Protein AF-A0A6J4KGY5-F1 (afdb_monomer)

Foldseek 3Di:
DDDDDDDDDDDDDDDDDDDDDDDDDDDDDDDDDDDDDPDPPDPPPDDDDDPPPDPPDDPDFAAQPQWEWEAAQQLQWIFITGNNDTPDIFGKAFAALVQHADFDKFWFFKKKFLDWDDQDPPDPVCVPPHIDFRDLQHQQAGIWTDGDDPETEGEGNPQVCTNYNHDNNYIYGHLVVVLVVVLVQQCSQPVPDDPVVSVVSSDRDRDMDMDGGSHIYMYGYHHQQWADDDQKIKGGAPRNPDPDPRLVSSLVRCVVVVDDSPPQDPQLSVVSVVQRNVGIDMDGNVCSSPPDDDPPDPDPPPDDDDDDDDDDDDDDDDDDDDDDDDDDDDDDDDDDDDDDDDDDPDDDD

Mean predicted aligned error: 16.84 Å

Radius of gyration: 34.44 Å; Cα contacts (8 Å, |Δi|>4): 498; chains: 1; bounding box: 89×84×93 Å

Solvent-accessible surface area (backbone atoms only — not comparable to full-atom values): 21992 Å² total; per-residue (Å²): 133,86,84,87,88,87,88,82,85,79,90,80,88,82,86,86,79,90,87,86,87,82,87,80,88,83,89,82,88,85,87,81,88,82,85,86,78,92,84,88,85,82,77,82,92,76,76,75,89,71,79,74,84,73,74,74,73,77,78,80,65,50,67,49,79,64,36,37,39,41,29,37,60,38,68,23,35,40,29,40,31,45,79,91,37,80,76,46,76,43,67,18,12,35,15,16,60,94,31,53,48,77,67,48,79,36,57,42,40,46,43,29,27,18,31,65,33,70,56,61,80,95,37,78,96,34,70,90,56,69,71,36,62,24,45,87,85,16,66,40,21,49,25,38,33,59,57,49,102,90,32,34,43,24,5,30,64,66,52,94,50,55,51,39,60,72,34,84,25,28,37,34,26,39,45,68,56,35,47,54,49,50,58,48,53,43,47,72,30,34,72,86,58,60,64,70,55,52,55,60,58,70,46,91,46,73,59,62,45,80,46,75,40,70,21,26,38,42,29,39,34,42,84,53,51,36,46,64,53,91,66,28,44,34,28,21,26,68,72,61,72,64,96,64,67,60,68,60,40,42,38,52,41,41,43,74,71,73,42,86,51,91,77,67,46,70,61,32,54,52,50,50,50,50,30,9,72,72,70,34,39,73,42,52,57,87,47,47,88,65,51,67,80,80,72,80,74,75,76,77,78,76,69,81,78,79,86,78,84,89,79,89,85,85,88,87,82,89,85,89,87,80,87,84,88,80,81,94,74,91,77,80,87,82,80,93,86,85,90,80,91,76,87,77,79,82,92,81,133

Organism: NCBI:txid203437

Nearest PDB structures (foldseek):
  7kgm-assembly1_A  TM=7.734E-01  e=1.571E-14  Citrobacter rodentium ICC168
  7ajz-assembly2_B  TM=8.030E-01  e=1.431E-12  Vibrio cholerae
  6ntw-assembly1_A  TM=7.612E-01  e=1.801E-13  Escherichia coli K-12
  7kgn-assembly1_A  TM=7.319E-01  e=8.008E-11  Salmonella enterica
  4xvo-assembly3_C  TM=7.361E-01  e=3.198E-07  Mycolicibacterium smegmatis MC2 155

Secondary structure (DSSP, 8-state):
----------------------------------PPPS---SSTT-S--PPP---PPPP-PPEEEEEEEEEEGGGTEEEEEETTEEEEEEE-B-B-GGGPPPPEEEEEEEEEESPPB-PPTT-GGGTT---B-SSTT-TTTTEEEEEETTEEEEE-S-GGGTTSS-BSSSEEE-HHHHHHHHHHHHHHH-TTS-HHHHHHHHS--SS-EEEEEEEEEEEEEE--SEEEETTEEEE---TT-----HHHHHHHHHHHTT---TT--HHHHHHHHHHHHTT-EEEEGGGGGG-PPPPPPPPP--PPPPP-----------------PPPP---PPP---------------

Structure (mmCIF, N/CA/C/O backbone):
data_AF-A0A6J4KGY5-F1
#
_entry.id   AF-A0A6J4KGY5-F1
#
loop_
_atom_site.group_PDB
_atom_site.id
_atom_site.type_symbol
_atom_site.label_atom_id
_atom_site.label_alt_id
_atom_site.label_comp_id
_atom_site.label_asym_id
_atom_site.label_entity_id
_atom_site.label_seq_id
_atom_site.pdbx_PDB_ins_code
_atom_site.Cartn_x
_atom_site.Cartn_y
_atom_site.Cartn_z
_atom_site.occupancy
_atom_site.B_iso_or_equiv
_atom_site.auth_seq_id
_atom_site.auth_comp_id
_atom_site.auth_asym_id
_atom_site.auth_atom_id
_atom_site.pdbx_PDB_model_num
ATOM 1 N N . MET A 1 1 ? 64.910 -24.627 -18.799 1.00 40.22 1 MET A N 1
ATOM 2 C CA . MET A 1 1 ? 63.855 -24.226 -19.756 1.00 40.22 1 MET A CA 1
ATOM 3 C C . MET A 1 1 ? 63.138 -23.035 -19.116 1.00 40.22 1 MET A C 1
ATOM 5 O O . MET A 1 1 ? 62.308 -23.255 -18.253 1.00 40.22 1 MET A O 1
ATOM 9 N N . TRP A 1 2 ? 63.570 -21.772 -19.236 1.00 28.23 2 TRP A N 1
ATOM 10 C CA . TRP A 1 2 ? 63.812 -20.970 -20.457 1.00 28.23 2 TRP A CA 1
ATOM 11 C C . TRP A 1 2 ? 62.614 -21.071 -21.425 1.00 28.23 2 TRP A C 1
ATOM 13 O O . TRP A 1 2 ? 62.228 -22.184 -21.754 1.00 28.23 2 TRP A O 1
ATOM 23 N N . SER A 1 3 ? 61.984 -19.979 -21.881 1.00 31.95 3 SER A N 1
ATOM 24 C CA . SER A 1 3 ? 62.538 -18.624 -22.071 1.00 31.95 3 SER A CA 1
ATOM 25 C C . SER A 1 3 ? 61.621 -17.461 -21.638 1.00 31.95 3 SER A C 1
ATOM 27 O O . SER A 1 3 ? 60.416 -17.616 -21.470 1.00 31.95 3 SER A O 1
ATOM 29 N N . ARG A 1 4 ? 62.222 -16.269 -21.502 1.00 46.97 4 ARG A N 1
ATOM 30 C CA . ARG A 1 4 ? 61.546 -14.959 -21.441 1.00 46.97 4 ARG A CA 1
ATOM 31 C C . ARG A 1 4 ? 61.352 -14.416 -22.864 1.00 46.97 4 ARG A C 1
ATOM 33 O O . ARG A 1 4 ? 62.186 -14.681 -23.723 1.00 46.97 4 ARG A O 1
ATOM 40 N N . ALA A 1 5 ? 60.377 -13.530 -23.064 1.00 40.34 5 ALA A N 1
ATOM 41 C CA . ALA A 1 5 ? 60.366 -12.609 -24.203 1.00 40.34 5 ALA A CA 1
ATOM 42 C C . ALA A 1 5 ? 60.022 -11.183 -23.738 1.00 40.34 5 ALA A C 1
ATOM 44 O O . ALA A 1 5 ? 58.894 -10.889 -23.354 1.00 40.34 5 ALA A O 1
ATOM 45 N N . ARG A 1 6 ? 61.029 -10.304 -23.755 1.00 44.25 6 ARG A N 1
ATOM 46 C CA . ARG A 1 6 ? 60.868 -8.844 -23.820 1.00 44.25 6 ARG A CA 1
ATOM 47 C C . ARG A 1 6 ? 61.077 -8.446 -25.279 1.00 44.25 6 ARG A C 1
ATOM 49 O O . ARG A 1 6 ? 62.021 -8.944 -25.886 1.00 44.25 6 ARG A O 1
ATOM 56 N N . SER A 1 7 ? 60.323 -7.470 -25.770 1.00 38.66 7 SER A N 1
ATOM 57 C CA . SER A 1 7 ? 60.703 -6.697 -26.957 1.00 38.66 7 SER A CA 1
ATOM 58 C C . SER A 1 7 ? 60.609 -5.211 -26.632 1.00 38.66 7 SER A C 1
ATOM 60 O O . SER A 1 7 ? 59.703 -4.778 -25.922 1.00 38.66 7 SER A O 1
ATOM 62 N N . LEU A 1 8 ? 61.612 -4.460 -27.080 1.00 36.03 8 LEU A N 1
ATOM 63 C CA . LEU A 1 8 ? 61.862 -3.062 -26.746 1.00 36.03 8 LEU A CA 1
ATOM 64 C C . LEU A 1 8 ? 62.466 -2.390 -27.988 1.00 36.03 8 LEU A C 1
ATOM 66 O O . LEU A 1 8 ? 63.294 -3.006 -28.655 1.00 36.03 8 LEU A O 1
ATOM 70 N N . GLY A 1 9 ? 62.099 -1.136 -28.255 1.00 29.53 9 GLY A N 1
ATOM 71 C CA . GLY A 1 9 ? 62.605 -0.355 -29.392 1.00 29.53 9 GLY A CA 1
ATOM 72 C C . GLY A 1 9 ? 61.846 -0.591 -30.713 1.00 29.53 9 GLY A C 1
ATOM 73 O O . GLY A 1 9 ? 61.190 -1.612 -30.882 1.00 29.53 9 GLY A O 1
ATOM 74 N N . LEU A 1 10 ? 61.881 0.340 -31.672 1.00 32.34 10 LEU A N 1
ATOM 75 C CA . LEU A 1 10 ? 62.729 1.538 -31.742 1.00 32.34 10 LEU A CA 1
ATOM 76 C C . LEU A 1 10 ? 62.016 2.693 -32.475 1.00 32.34 10 LEU A C 1
ATOM 78 O O . LEU A 1 10 ? 61.275 2.461 -33.426 1.00 32.34 10 LEU A O 1
ATOM 82 N N . LEU A 1 11 ? 62.279 3.937 -32.056 1.00 36.19 11 LEU A N 1
ATOM 83 C CA . LEU A 1 11 ? 62.026 5.128 -32.876 1.00 36.19 11 LEU A CA 1
ATOM 84 C C . LEU A 1 11 ? 62.962 5.121 -34.092 1.00 36.19 11 LEU A C 1
ATOM 86 O O . LEU A 1 11 ? 64.153 4.865 -33.931 1.00 36.19 11 LEU A O 1
ATOM 90 N N . LEU A 1 12 ? 62.480 5.585 -35.244 1.00 36.19 12 LEU A N 1
ATOM 91 C CA . LEU A 1 12 ? 63.326 6.326 -36.180 1.00 36.19 12 LEU A CA 1
ATOM 92 C C . LEU A 1 12 ? 62.582 7.565 -36.679 1.00 36.19 12 LEU A C 1
ATOM 94 O O . LEU A 1 12 ? 61.448 7.488 -37.147 1.00 36.19 12 LEU A O 1
ATOM 98 N N . LEU A 1 13 ? 63.241 8.714 -36.534 1.00 33.38 13 LEU A N 1
ATOM 99 C CA . LEU A 1 13 ? 62.821 9.985 -37.107 1.00 33.38 13 LEU A CA 1
ATOM 100 C C . LEU A 1 13 ? 63.167 10.000 -38.602 1.00 33.38 13 LEU A C 1
ATOM 102 O O . LEU A 1 13 ? 64.234 9.525 -38.984 1.00 33.38 13 LEU A O 1
ATOM 106 N N . SER A 1 14 ? 62.367 10.707 -39.402 1.00 33.81 14 SER A N 1
ATOM 107 C CA . SER A 1 14 ? 62.939 11.550 -40.455 1.00 33.81 14 SER A CA 1
ATOM 108 C C . SER A 1 14 ? 62.339 12.949 -40.376 1.00 33.81 14 SER A C 1
ATOM 110 O O . SER A 1 14 ? 61.141 13.154 -40.553 1.00 33.81 14 SER A O 1
ATOM 112 N N . THR A 1 15 ? 63.214 13.909 -40.105 1.00 35.91 15 THR A N 1
ATOM 113 C CA . THR A 1 15 ? 63.097 15.322 -40.491 1.00 35.91 15 THR A CA 1
ATOM 114 C C . THR A 1 15 ? 63.191 15.419 -42.035 1.00 35.91 15 THR A C 1
ATOM 116 O O . THR A 1 15 ? 63.461 14.410 -42.686 1.00 35.91 15 THR A O 1
ATOM 119 N N . ALA A 1 16 ? 62.966 16.525 -42.749 1.00 35.84 16 ALA A N 1
ATOM 120 C CA . ALA A 1 16 ? 62.690 17.942 -42.460 1.00 35.84 16 ALA A CA 1
ATOM 121 C C . ALA A 1 16 ? 61.803 18.491 -43.633 1.00 35.84 16 ALA A C 1
ATOM 123 O O . ALA A 1 16 ? 61.468 17.715 -44.520 1.00 35.84 16 ALA A O 1
ATOM 124 N N . SER A 1 17 ? 61.391 19.757 -43.793 1.00 37.78 17 SER A N 1
ATOM 125 C CA . SER A 1 17 ? 61.612 21.018 -43.068 1.00 37.78 17 SER A CA 1
ATOM 126 C C . SER A 1 17 ? 60.526 22.052 -43.460 1.00 37.78 17 SER A C 1
ATOM 128 O O . SER A 1 17 ? 59.962 21.943 -44.543 1.00 37.78 17 SER A O 1
ATOM 130 N N . LEU A 1 18 ? 60.281 23.029 -42.573 1.00 36.00 18 LEU A N 1
ATOM 131 C CA . LEU A 1 18 ? 60.107 24.495 -42.771 1.00 36.00 18 LEU A CA 1
ATOM 132 C C . LEU A 1 18 ? 59.771 25.035 -44.190 1.00 36.00 18 LEU A C 1
ATOM 134 O O . LEU A 1 18 ? 60.371 24.612 -45.167 1.00 36.00 18 LEU A O 1
ATOM 138 N N . SER A 1 19 ? 58.954 26.078 -44.408 1.00 36.88 19 SER A N 1
ATOM 139 C CA . SER A 1 19 ? 58.499 27.230 -43.583 1.00 36.88 19 SER A CA 1
ATOM 140 C C . SER A 1 19 ? 57.323 27.943 -44.321 1.00 36.88 19 SER A C 1
ATOM 142 O O . SER A 1 19 ? 57.019 27.546 -45.440 1.00 36.88 19 SER A O 1
ATOM 144 N N . THR A 1 20 ? 56.593 28.978 -43.859 1.00 38.81 20 THR A N 1
ATOM 145 C CA . THR A 1 20 ? 56.623 29.876 -42.671 1.00 38.81 20 THR A CA 1
ATOM 146 C C . THR A 1 20 ? 55.210 30.466 -42.441 1.00 38.81 20 THR A C 1
ATOM 148 O O . THR A 1 20 ? 54.423 30.497 -43.382 1.00 38.81 20 THR A O 1
ATOM 151 N N . GLY A 1 21 ? 54.913 31.042 -41.264 1.00 33.44 21 GLY A N 1
ATOM 152 C CA . GLY A 1 21 ? 53.710 31.876 -41.051 1.00 33.44 21 GLY A CA 1
ATOM 153 C C . GLY A 1 21 ? 53.406 32.148 -39.572 1.00 33.44 21 GLY A C 1
ATOM 154 O O . GLY A 1 21 ? 52.802 31.313 -38.909 1.00 33.44 21 GLY A O 1
ATOM 155 N N . LEU A 1 22 ? 53.871 33.283 -39.042 1.00 36.75 22 LEU A N 1
ATOM 156 C CA . LEU A 1 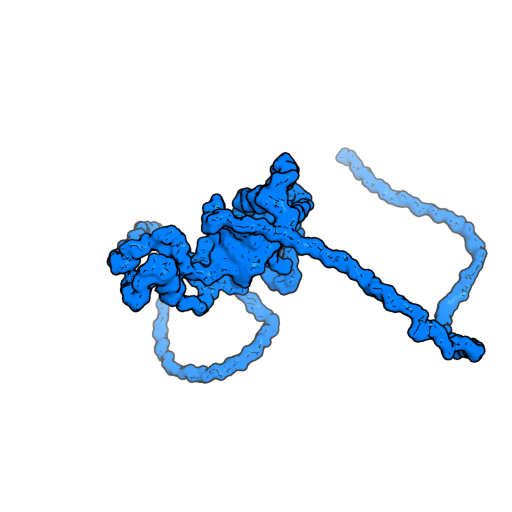22 ? 53.798 33.632 -37.614 1.00 36.75 22 LEU A CA 1
ATOM 157 C C . LEU A 1 22 ? 52.422 34.164 -37.161 1.00 36.75 22 LE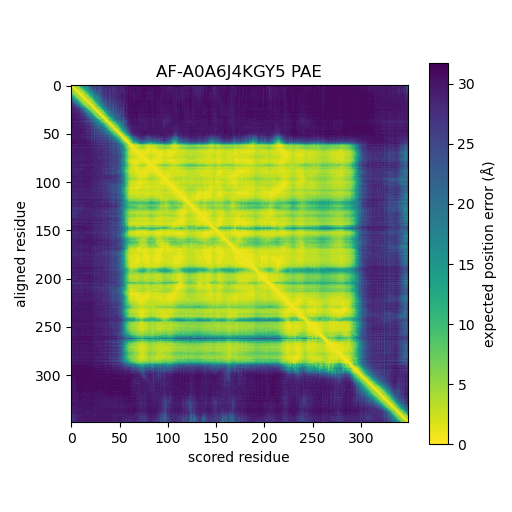U A C 1
ATOM 159 O O . LEU A 1 22 ? 51.723 34.820 -37.925 1.00 36.75 22 LEU A O 1
ATOM 163 N N . SER A 1 23 ? 52.121 33.875 -35.887 1.00 35.06 23 SER A N 1
ATOM 164 C CA . SER A 1 23 ? 51.525 34.701 -34.811 1.00 35.06 23 SER A CA 1
ATOM 165 C C . SER A 1 23 ? 50.906 36.078 -35.139 1.00 35.06 23 SER A C 1
ATOM 167 O O . SER A 1 23 ? 51.437 36.823 -35.949 1.00 35.06 23 SER A O 1
ATOM 169 N N . GLY A 1 24 ? 49.890 36.564 -34.412 1.00 29.77 24 GLY A N 1
ATOM 170 C CA . GLY A 1 24 ? 49.172 35.995 -33.261 1.00 29.77 24 GLY A CA 1
ATOM 171 C C . GLY A 1 24 ? 48.405 37.073 -32.461 1.00 29.77 24 GLY A C 1
ATOM 172 O O . GLY A 1 24 ? 48.761 38.238 -32.539 1.00 29.77 24 GLY A O 1
ATOM 173 N N . CYS A 1 25 ? 47.389 36.631 -31.709 1.00 32.88 25 CYS A N 1
ATOM 174 C CA . CYS A 1 25 ? 46.680 37.244 -30.562 1.00 32.88 25 CYS A CA 1
ATOM 175 C C . CYS A 1 25 ? 46.172 38.718 -30.534 1.00 32.88 25 CYS A C 1
ATOM 177 O O . CYS A 1 25 ? 46.879 39.678 -30.806 1.00 32.88 25 CYS A O 1
ATOM 179 N N . ASP A 1 26 ? 44.957 38.809 -29.970 1.00 30.05 26 ASP A N 1
ATOM 180 C CA . ASP A 1 26 ? 44.374 39.848 -29.097 1.00 30.05 26 ASP A CA 1
ATOM 181 C C . ASP A 1 26 ? 43.642 41.112 -29.622 1.00 30.05 26 ASP A C 1
ATOM 183 O O . ASP A 1 26 ? 44.194 42.051 -30.180 1.00 30.05 26 ASP A O 1
ATOM 187 N N . ALA A 1 27 ? 42.337 41.094 -29.309 1.00 34.09 27 ALA A N 1
ATOM 188 C CA . ALA A 1 27 ? 41.442 42.143 -28.802 1.00 34.09 27 ALA A CA 1
ATOM 189 C C . ALA A 1 27 ? 41.691 43.643 -29.083 1.00 34.09 27 ALA A C 1
ATOM 191 O O . ALA A 1 27 ? 42.589 44.255 -28.514 1.00 34.09 27 ALA A O 1
ATOM 192 N N . ALA A 1 28 ? 40.680 44.281 -29.689 1.00 27.88 28 ALA A N 1
ATOM 193 C CA . ALA A 1 28 ? 40.043 45.493 -29.152 1.00 27.88 28 ALA A CA 1
ATOM 194 C C . ALA A 1 28 ? 38.641 45.694 -29.764 1.00 27.88 28 ALA A C 1
ATOM 196 O O . ALA A 1 28 ? 38.312 45.115 -30.799 1.00 27.88 28 ALA A O 1
ATOM 197 N N . ALA A 1 29 ? 37.804 46.497 -29.104 1.00 35.25 29 ALA A N 1
ATOM 198 C CA . ALA A 1 29 ? 36.496 46.906 -29.611 1.00 35.25 29 ALA A CA 1
ATOM 199 C C . ALA A 1 29 ? 36.616 48.095 -30.572 1.00 35.25 29 ALA A C 1
ATOM 201 O O . ALA A 1 29 ? 37.471 48.953 -30.364 1.00 35.25 29 ALA A O 1
ATOM 202 N N . GLU A 1 30 ? 35.673 48.242 -31.507 1.00 28.09 30 GLU A N 1
ATOM 203 C CA . GLU A 1 30 ? 35.390 49.561 -32.074 1.00 28.09 30 GLU A CA 1
ATOM 204 C C . GLU A 1 30 ? 33.895 49.766 -32.333 1.00 28.09 30 GLU A C 1
ATOM 206 O O . GLU A 1 30 ? 33.220 48.962 -32.976 1.00 28.09 30 GLU A O 1
ATOM 211 N N . THR A 1 31 ? 33.374 50.862 -31.780 1.00 32.38 31 THR A N 1
ATOM 212 C CA . THR A 1 31 ? 31.992 51.315 -31.959 1.00 32.38 31 THR A CA 1
ATOM 213 C C . THR A 1 31 ? 32.047 52.599 -32.770 1.00 32.38 31 THR A C 1
ATOM 215 O O . THR A 1 31 ? 32.545 53.594 -32.252 1.00 32.38 31 THR A O 1
ATOM 218 N N . ALA A 1 32 ? 31.502 52.629 -33.988 1.00 30.77 32 ALA A N 1
ATOM 219 C CA . ALA A 1 32 ? 31.159 53.894 -34.638 1.00 30.77 32 ALA A CA 1
ATOM 220 C C . ALA A 1 32 ? 30.108 53.728 -35.747 1.00 30.77 32 ALA A C 1
ATOM 222 O O . ALA A 1 32 ? 30.327 53.046 -36.740 1.00 30.77 32 ALA A O 1
ATOM 223 N N . ALA A 1 33 ? 28.981 54.410 -35.541 1.00 39.47 33 ALA A N 1
ATOM 224 C CA . ALA A 1 33 ? 28.128 55.062 -36.536 1.00 39.47 33 ALA A CA 1
ATOM 225 C C . ALA A 1 33 ? 27.987 54.454 -37.951 1.00 39.47 33 ALA A C 1
ATOM 227 O O . ALA A 1 33 ? 28.860 54.591 -38.805 1.00 39.47 33 ALA A O 1
ATOM 228 N N . ASN A 1 34 ? 26.758 54.047 -38.285 1.00 34.66 34 ASN A N 1
ATOM 229 C CA . ASN A 1 34 ? 26.218 54.348 -39.612 1.00 34.66 34 ASN A CA 1
ATOM 230 C C . ASN A 1 34 ? 24.802 54.939 -39.492 1.00 34.66 34 ASN A C 1
ATOM 232 O O . ASN A 1 34 ? 24.043 54.583 -38.590 1.00 34.66 34 ASN A O 1
ATOM 236 N N . GLY A 1 35 ? 24.497 55.918 -40.344 1.00 30.44 35 GLY A N 1
ATOM 237 C CA . GLY A 1 35 ? 23.390 56.855 -40.161 1.00 30.44 35 GLY A CA 1
ATOM 238 C C . GLY A 1 35 ? 22.012 56.298 -40.521 1.00 30.44 35 GLY A C 1
ATOM 239 O O . GLY A 1 35 ? 21.843 55.550 -41.484 1.00 30.44 35 GLY A O 1
ATOM 240 N N . LEU A 1 36 ? 21.000 56.734 -39.769 1.00 32.69 36 LEU A N 1
ATOM 241 C CA . LEU A 1 36 ? 19.597 56.416 -40.019 1.00 32.69 36 LEU A CA 1
ATOM 242 C C . LEU A 1 36 ? 19.080 57.193 -41.245 1.00 32.69 36 LEU A C 1
ATOM 244 O O . LEU A 1 36 ? 19.195 58.418 -41.296 1.00 32.69 36 LEU A O 1
ATOM 248 N N . ARG A 1 37 ? 18.459 56.509 -42.216 1.00 35.34 37 ARG A N 1
ATOM 249 C CA . ARG A 1 37 ? 17.658 57.174 -43.261 1.00 35.34 37 ARG A CA 1
ATOM 250 C C . ARG A 1 37 ? 16.229 57.415 -42.746 1.00 35.34 37 ARG A C 1
ATOM 252 O O . ARG A 1 37 ? 15.625 56.472 -42.235 1.00 35.34 37 ARG A O 1
ATOM 259 N N . PRO A 1 38 ? 15.661 58.627 -42.884 1.00 40.00 38 PRO A N 1
ATOM 260 C CA . PRO A 1 38 ? 14.299 58.909 -42.439 1.00 40.00 38 PRO A CA 1
ATOM 261 C C . PRO A 1 38 ? 13.276 58.291 -43.405 1.00 40.00 38 PRO A C 1
ATOM 263 O O . PRO A 1 38 ? 13.383 58.471 -44.616 1.00 40.00 38 PRO A O 1
ATOM 266 N N . GLY A 1 39 ? 12.283 57.570 -42.873 1.00 41.09 39 GLY A N 1
ATOM 267 C CA . GLY A 1 39 ? 11.197 56.989 -43.680 1.00 41.09 39 GLY A CA 1
ATOM 268 C C . GLY A 1 39 ? 10.519 55.729 -43.125 1.00 41.09 39 GLY A C 1
ATOM 269 O O . GLY A 1 39 ? 9.506 55.316 -43.672 1.00 41.09 39 GLY A O 1
ATOM 270 N N . ALA A 1 40 ? 11.034 55.120 -42.050 1.00 42.34 40 ALA A N 1
ATOM 271 C CA . ALA A 1 40 ? 10.540 53.842 -41.517 1.00 42.34 40 ALA A CA 1
ATOM 272 C C . ALA A 1 40 ? 9.842 53.967 -40.142 1.00 42.34 40 ALA A C 1
ATOM 274 O O . ALA A 1 40 ? 10.221 53.295 -39.188 1.00 42.34 40 ALA A O 1
ATOM 275 N N . VAL A 1 41 ? 8.825 54.830 -40.036 1.00 42.25 41 VAL A N 1
ATOM 276 C CA . VAL A 1 41 ? 7.962 54.972 -38.839 1.00 42.25 41 VAL A CA 1
ATOM 277 C C . VAL A 1 41 ? 6.497 55.211 -39.238 1.00 42.25 41 VAL A C 1
ATOM 279 O O . VAL A 1 41 ? 5.958 56.295 -39.046 1.00 42.25 41 VAL A O 1
ATOM 282 N N . ALA A 1 42 ? 5.863 54.193 -39.835 1.00 42.44 42 ALA A N 1
ATOM 283 C CA . ALA A 1 42 ? 4.421 54.205 -40.139 1.00 42.44 42 ALA A CA 1
ATOM 284 C C . ALA A 1 42 ? 3.733 52.816 -40.155 1.00 42.44 42 ALA A C 1
ATOM 286 O O . ALA A 1 42 ? 2.532 52.751 -39.923 1.00 42.44 42 ALA A O 1
ATOM 287 N N . ASP A 1 43 ? 4.463 51.710 -40.375 1.00 37.97 43 ASP A N 1
ATOM 288 C CA . ASP A 1 43 ? 3.861 50.381 -40.644 1.00 37.97 43 ASP A CA 1
ATOM 289 C C . ASP A 1 43 ? 4.043 49.316 -39.535 1.00 37.97 43 ASP A C 1
ATOM 291 O O . ASP A 1 43 ? 3.772 48.135 -39.754 1.00 37.97 43 ASP A O 1
ATOM 295 N N . ILE A 1 44 ? 4.504 49.685 -38.333 1.00 42.75 44 ILE A N 1
ATOM 296 C CA . ILE A 1 44 ? 4.806 48.701 -37.266 1.00 42.75 44 ILE A CA 1
ATOM 297 C C . ILE A 1 44 ? 3.559 48.277 -36.459 1.00 42.75 44 ILE A C 1
ATOM 299 O O . ILE A 1 44 ? 3.539 47.183 -35.902 1.00 42.75 44 ILE A O 1
ATOM 303 N N . GLU A 1 45 ? 2.479 49.065 -36.445 1.00 39.00 45 GLU A N 1
ATOM 304 C CA . GLU A 1 45 ? 1.303 48.797 -35.591 1.00 39.00 45 GLU A CA 1
ATOM 305 C C . GLU A 1 45 ? 0.196 47.942 -36.238 1.00 39.00 45 GLU A C 1
ATOM 307 O O . GLU A 1 45 ? -0.910 47.855 -35.703 1.00 39.00 45 GLU A O 1
ATOM 312 N N . ARG A 1 46 ? 0.444 47.283 -37.383 1.00 47.62 46 ARG A N 1
ATOM 313 C CA . ARG A 1 46 ? -0.589 46.433 -38.009 1.00 47.62 46 ARG A CA 1
ATOM 314 C C . ARG A 1 46 ? -0.078 45.211 -38.778 1.00 47.62 46 ARG A C 1
ATOM 316 O O . ARG A 1 46 ? -0.358 45.052 -39.966 1.00 47.62 46 ARG A O 1
ATOM 323 N N . ARG A 1 47 ? 0.596 44.304 -38.063 1.00 38.53 47 ARG A N 1
ATOM 324 C CA . ARG A 1 47 ? 0.703 42.882 -38.438 1.00 38.53 47 ARG A CA 1
ATOM 325 C C . ARG A 1 47 ? 0.429 41.959 -37.253 1.00 38.53 47 ARG A C 1
ATOM 327 O O . ARG A 1 47 ? 1.330 41.520 -36.551 1.00 38.53 47 ARG A O 1
ATOM 334 N N . ASP A 1 48 ? -0.861 41.695 -37.095 1.00 36.38 48 ASP A N 1
ATOM 335 C CA . ASP A 1 48 ? -1.442 40.373 -36.880 1.00 36.38 48 ASP A CA 1
ATOM 336 C C . ASP A 1 48 ? -0.803 39.470 -35.822 1.00 36.38 48 ASP A C 1
ATOM 338 O O . ASP A 1 48 ? 0.118 38.691 -36.065 1.00 36.38 48 ASP A O 1
ATOM 342 N N . SER A 1 49 ? -1.460 39.501 -34.665 1.00 48.28 49 SER A N 1
ATOM 343 C CA . SER A 1 49 ? -1.694 38.399 -33.736 1.00 48.28 49 SER A CA 1
ATOM 344 C C . SER A 1 49 ? -1.674 36.999 -34.378 1.00 48.28 49 SER A C 1
ATOM 346 O O . SER A 1 49 ? -2.721 36.415 -34.667 1.00 48.28 49 SER A O 1
ATOM 348 N N . ALA A 1 50 ? -0.491 36.405 -34.521 1.00 44.72 50 ALA A N 1
ATOM 349 C CA . ALA A 1 50 ? -0.377 34.960 -34.654 1.00 44.72 50 ALA A CA 1
ATOM 350 C C . ALA A 1 50 ? -0.848 34.321 -33.331 1.00 44.72 50 ALA A C 1
ATOM 352 O O . ALA A 1 50 ? -0.381 34.737 -32.264 1.00 44.72 50 ALA A O 1
ATOM 353 N N . PRO A 1 51 ? -1.770 33.339 -33.344 1.00 45.62 51 PRO A N 1
ATOM 354 C CA . PRO A 1 51 ? -2.111 32.617 -32.129 1.00 45.62 51 PRO A CA 1
ATOM 355 C C . PRO A 1 51 ? -0.856 31.889 -31.646 1.00 45.62 51 PRO A C 1
ATOM 357 O O . PRO A 1 51 ? -0.265 31.118 -32.399 1.00 45.62 51 PRO A O 1
ATOM 360 N N . ALA A 1 52 ? -0.442 32.155 -30.405 1.00 49.00 52 ALA A N 1
ATOM 361 C CA . ALA A 1 52 ? 0.724 31.511 -29.812 1.00 49.00 52 ALA A CA 1
ATOM 362 C C . ALA A 1 52 ? 0.612 29.988 -29.958 1.00 49.00 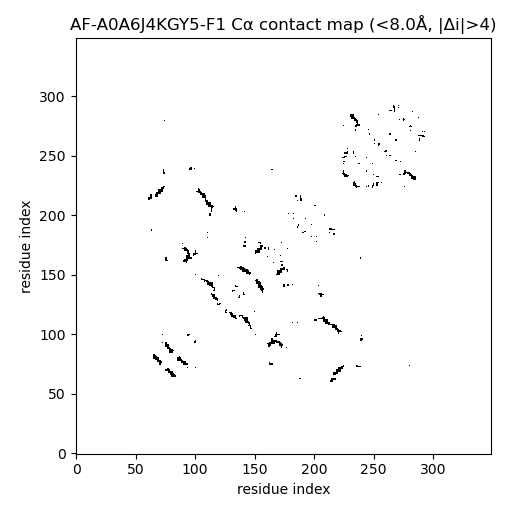52 ALA A C 1
ATOM 364 O O . ALA A 1 52 ? -0.436 29.426 -29.623 1.00 49.00 52 ALA A O 1
ATOM 365 N N . ASP A 1 53 ? 1.679 29.343 -30.442 1.00 46.56 53 ASP A N 1
ATOM 366 C CA . ASP A 1 53 ? 1.731 27.899 -30.664 1.00 46.56 53 ASP A CA 1
ATOM 367 C C . ASP A 1 53 ? 1.335 27.151 -29.390 1.00 46.56 53 ASP A C 1
ATOM 369 O O . ASP A 1 53 ? 2.119 26.974 -28.451 1.00 46.56 53 ASP A O 1
ATOM 373 N N . THR A 1 54 ? 0.078 26.709 -29.348 1.00 49.50 54 THR A N 1
ATOM 374 C CA . THR A 1 54 ? -0.426 25.904 -28.243 1.00 49.50 54 THR A CA 1
ATOM 375 C C . THR A 1 54 ? 0.218 24.533 -28.344 1.00 49.50 54 THR A C 1
ATOM 377 O O . THR A 1 54 ? -0.274 23.647 -29.040 1.00 49.50 54 THR A O 1
ATOM 380 N N . VAL A 1 55 ? 1.338 24.352 -27.633 1.00 52.62 55 VAL A N 1
ATOM 381 C CA . VAL A 1 55 ? 1.926 23.032 -27.386 1.00 52.62 55 VAL A CA 1
ATOM 382 C C . VAL A 1 55 ? 0.778 22.121 -26.946 1.00 52.62 55 VAL A C 1
ATOM 384 O O . VAL A 1 55 ? 0.184 22.384 -25.894 1.00 52.62 55 VAL A O 1
ATOM 387 N N . PRO A 1 56 ? 0.407 21.094 -27.737 1.00 49.47 56 PRO A N 1
ATOM 388 C CA . PRO A 1 56 ? -0.819 20.358 -27.492 1.00 49.47 56 PRO A CA 1
ATOM 389 C C . PRO A 1 56 ? -0.727 19.716 -26.114 1.00 49.47 56 PRO A C 1
ATOM 391 O O . PRO A 1 56 ? 0.178 18.922 -25.836 1.00 49.47 56 PRO A O 1
ATOM 394 N N . ALA A 1 57 ? -1.646 20.106 -25.228 1.00 51.31 57 ALA A N 1
ATOM 395 C CA . ALA A 1 57 ? -1.657 19.633 -23.855 1.00 51.31 57 ALA A CA 1
ATOM 396 C C . ALA A 1 57 ? -1.646 18.100 -23.863 1.00 51.31 57 ALA A C 1
ATOM 398 O O . ALA A 1 57 ? -2.531 17.481 -24.461 1.00 51.31 57 ALA A O 1
ATOM 399 N N . LYS A 1 58 ? -0.637 17.491 -23.216 1.00 46.66 58 LYS A N 1
ATOM 400 C CA . LYS A 1 58 ? -0.492 16.027 -23.153 1.00 46.66 58 LYS A CA 1
ATOM 401 C C . LYS A 1 58 ? -1.854 15.416 -22.801 1.00 46.66 58 LYS A C 1
ATOM 403 O O . LYS A 1 58 ? -2.422 15.819 -21.780 1.00 46.66 58 LYS A O 1
ATOM 408 N N . PRO A 1 59 ? -2.390 14.480 -23.609 1.00 53.59 59 PRO A N 1
ATOM 409 C CA . PRO A 1 59 ? -3.752 14.000 -23.432 1.00 53.59 59 PRO A CA 1
ATOM 410 C C . PRO A 1 59 ? -3.929 13.472 -22.009 1.00 53.59 59 PRO A C 1
ATOM 412 O O . PRO A 1 59 ? -3.170 12.609 -21.554 1.00 53.59 59 PRO A O 1
ATOM 415 N N . LYS A 1 60 ? -4.914 14.023 -21.287 1.00 61.12 60 LYS A N 1
A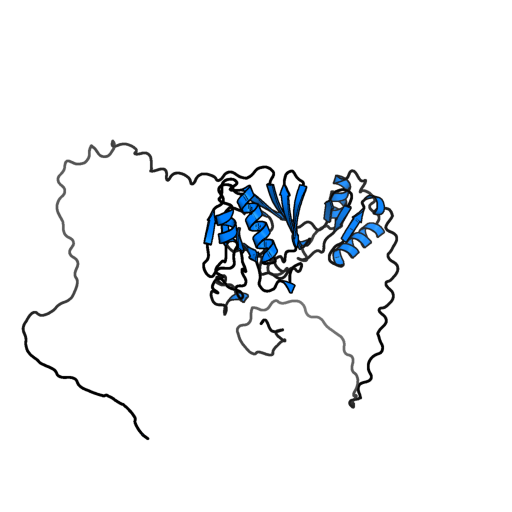TOM 416 C CA . LYS A 1 60 ? -5.221 13.619 -19.911 1.00 61.12 60 LYS A CA 1
ATOM 417 C C . LYS A 1 60 ? -5.575 12.134 -19.928 1.00 61.12 60 LYS A C 1
ATOM 419 O O . LYS A 1 60 ? -6.638 11.764 -20.426 1.00 61.12 60 LYS A O 1
ATOM 424 N N . ARG A 1 61 ? -4.681 11.277 -19.416 1.00 74.00 61 ARG A N 1
ATOM 425 C CA . ARG A 1 61 ? -4.921 9.828 -19.406 1.00 74.00 61 ARG A CA 1
ATOM 426 C C . ARG A 1 61 ? -6.203 9.531 -18.651 1.00 74.00 61 ARG A C 1
ATOM 428 O O . ARG A 1 61 ? -6.386 9.981 -17.519 1.00 74.00 61 ARG A O 1
ATOM 435 N N . GLN A 1 62 ? -7.070 8.749 -19.281 1.00 90.88 62 GLN A N 1
ATOM 436 C CA . GLN A 1 62 ? -8.290 8.292 -18.642 1.00 90.88 62 GLN A CA 1
ATOM 437 C C . GLN A 1 62 ? -7.947 7.437 -17.426 1.00 90.88 62 GLN A C 1
ATOM 439 O O . GLN A 1 62 ? -7.012 6.636 -17.447 1.00 90.88 62 GLN A O 1
ATOM 444 N N . ILE A 1 63 ? -8.741 7.579 -16.373 1.00 93.56 63 ILE A N 1
ATOM 445 C CA . ILE A 1 63 ? -8.653 6.723 -15.196 1.00 93.56 63 ILE A CA 1
ATOM 446 C C . ILE A 1 63 ? -9.478 5.451 -15.452 1.00 93.56 63 ILE A C 1
ATOM 448 O O . ILE A 1 63 ? -10.482 5.486 -16.172 1.00 93.56 63 ILE A O 1
ATOM 452 N N . VAL A 1 64 ? -9.050 4.311 -14.912 1.00 94.56 64 VAL A N 1
ATOM 453 C CA . VAL A 1 64 ? -9.868 3.087 -14.882 1.00 94.56 64 VAL A CA 1
ATOM 454 C C . VAL A 1 64 ? -10.998 3.271 -13.850 1.00 94.56 64 VAL A C 1
ATOM 456 O O . VAL A 1 64 ? -10.691 3.568 -12.693 1.00 94.56 64 VAL A O 1
ATOM 459 N N . PRO A 1 65 ? -12.289 3.154 -14.224 1.00 94.12 65 PRO A N 1
ATOM 460 C CA . PRO A 1 65 ? -13.395 3.223 -13.272 1.00 94.12 65 PRO A CA 1
ATOM 461 C C . PRO A 1 65 ? -13.356 2.025 -12.324 1.00 94.12 65 PRO A C 1
ATOM 463 O O . PRO A 1 65 ? -12.828 0.971 -12.668 1.00 94.12 65 PRO A O 1
ATOM 466 N N . ASP A 1 66 ? -13.910 2.213 -11.129 1.00 93.75 66 ASP A N 1
ATOM 467 C CA . ASP A 1 66 ? -14.194 1.172 -10.132 1.00 93.75 66 ASP A CA 1
ATOM 468 C C . ASP A 1 66 ? -13.015 0.304 -9.659 1.00 93.75 66 ASP A C 1
ATOM 470 O O . ASP A 1 66 ? -13.222 -0.590 -8.840 1.00 93.75 66 ASP A O 1
ATOM 474 N N . VAL A 1 67 ? -11.785 0.599 -10.098 1.00 97.19 67 VAL A N 1
ATOM 475 C CA . VAL A 1 67 ? -10.536 -0.050 -9.679 1.00 97.19 67 VAL A CA 1
ATOM 476 C C . VAL A 1 67 ? -9.637 0.934 -8.935 1.00 97.19 67 VAL A C 1
ATOM 478 O O . VAL A 1 67 ? -9.387 2.053 -9.391 1.00 97.19 67 VAL A O 1
ATOM 481 N N . GLU A 1 68 ? -9.096 0.493 -7.801 1.00 97.56 68 GLU A N 1
ATOM 482 C CA . GLU A 1 68 ? -8.204 1.294 -6.962 1.00 97.56 68 GLU A CA 1
ATOM 483 C C . GLU A 1 68 ? -7.170 0.417 -6.241 1.00 97.56 68 GLU A C 1
ATOM 485 O O . GLU A 1 68 ? -7.472 -0.698 -5.824 1.00 97.56 68 GLU A O 1
ATOM 490 N N . VAL A 1 69 ? -5.956 0.931 -6.047 1.00 98.25 69 VAL A N 1
ATOM 491 C CA . VAL A 1 69 ? -4.954 0.346 -5.146 1.00 98.25 69 VAL A CA 1
ATOM 492 C C . VAL A 1 69 ? -4.996 1.076 -3.805 1.00 98.25 69 VAL A C 1
ATOM 494 O O . VAL A 1 69 ? -4.656 2.253 -3.721 1.00 98.25 69 VAL A O 1
ATOM 497 N N . VAL A 1 70 ? -5.390 0.397 -2.733 1.00 97.81 70 VAL A N 1
ATOM 498 C CA . VAL A 1 70 ? -5.505 0.989 -1.394 1.00 97.81 70 VAL A CA 1
ATOM 499 C C . VAL A 1 70 ? -4.420 0.437 -0.481 1.00 97.81 70 VAL A C 1
ATOM 501 O O . VAL A 1 70 ? -4.276 -0.771 -0.327 1.00 97.81 70 VAL A O 1
ATOM 504 N N . VAL A 1 71 ? -3.682 1.328 0.177 1.00 97.38 71 VAL A N 1
ATOM 505 C CA . VAL A 1 71 ? -2.716 0.982 1.224 1.00 97.38 71 VAL A CA 1
ATOM 506 C C . VAL A 1 71 ? -3.179 1.621 2.524 1.00 97.38 71 VAL A C 1
ATOM 508 O O . VAL A 1 71 ? -3.290 2.845 2.623 1.00 97.38 71 VAL A O 1
ATOM 511 N N . ASN A 1 72 ? -3.455 0.802 3.537 1.00 95.81 72 ASN A N 1
ATOM 512 C CA . ASN A 1 72 ? -3.607 1.294 4.902 1.00 95.81 72 ASN A CA 1
ATOM 513 C C . ASN A 1 72 ? -2.287 1.051 5.637 1.00 95.81 72 ASN A C 1
ATOM 515 O O . ASN A 1 72 ? -1.964 -0.084 5.972 1.00 95.81 72 ASN A O 1
ATOM 519 N N . ILE A 1 73 ? -1.518 2.115 5.865 1.00 96.56 73 ILE A N 1
ATOM 520 C CA . ILE A 1 73 ? -0.165 2.063 6.440 1.00 96.56 73 ILE A CA 1
ATOM 521 C C . ILE A 1 73 ? -0.088 1.153 7.684 1.00 96.56 73 ILE A C 1
ATOM 523 O O . ILE A 1 73 ? 0.673 0.185 7.647 1.00 96.56 73 ILE A O 1
ATOM 527 N N . PRO A 1 74 ? -0.881 1.374 8.756 1.00 95.25 74 PRO A N 1
ATOM 528 C CA . PRO A 1 74 ? -0.801 0.558 9.967 1.00 95.25 74 PRO A CA 1
ATOM 529 C C . PRO A 1 74 ? -1.315 -0.879 9.796 1.00 95.25 74 PRO A C 1
ATOM 531 O O . PRO A 1 74 ? -1.090 -1.694 10.684 1.00 95.25 74 PRO A O 1
ATOM 534 N N . SER A 1 75 ? -1.982 -1.230 8.685 1.00 94.31 75 SER A N 1
ATOM 535 C CA . SER A 1 75 ? -2.345 -2.628 8.427 1.00 94.31 75 SER A CA 1
ATOM 536 C C . SER A 1 75 ? -1.218 -3.451 7.811 1.00 94.31 75 SER A C 1
ATOM 538 O O . SER A 1 75 ? -1.361 -4.666 7.747 1.00 94.31 75 SER A O 1
ATOM 540 N N . GLY A 1 76 ? -0.157 -2.824 7.283 1.00 94.50 76 GLY A N 1
ATOM 541 C CA . GLY A 1 76 ? 0.910 -3.531 6.564 1.00 94.50 76 GLY A CA 1
ATOM 542 C C . GLY A 1 76 ? 0.426 -4.245 5.294 1.00 94.50 76 GLY A C 1
ATOM 543 O O . GLY A 1 76 ? 0.964 -5.292 4.933 1.00 94.50 76 GLY A O 1
ATOM 544 N N . ARG A 1 77 ? -0.625 -3.727 4.630 1.00 94.88 77 ARG A N 1
ATOM 545 C CA . ARG A 1 77 ? -1.225 -4.356 3.435 1.00 94.88 77 ARG A CA 1
ATOM 546 C C . ARG A 1 77 ? -1.487 -3.366 2.304 1.00 94.88 77 ARG A C 1
ATOM 548 O O . ARG A 1 77 ? -1.922 -2.239 2.546 1.00 94.88 77 ARG A O 1
ATOM 555 N N . LEU A 1 78 ? -1.270 -3.841 1.079 1.00 97.75 78 LEU A N 1
ATOM 556 C CA . LEU A 1 78 ? -1.696 -3.216 -0.174 1.00 97.75 78 LEU A CA 1
ATOM 557 C C . LEU A 1 78 ? -2.814 -4.057 -0.780 1.00 97.75 78 LEU A C 1
ATOM 559 O O . LEU A 1 78 ? -2.692 -5.275 -0.883 1.00 97.75 78 LEU A O 1
ATOM 563 N N . GLU A 1 79 ? -3.899 -3.416 -1.192 1.00 97.81 79 GLU A N 1
ATOM 564 C CA . GLU A 1 79 ? -5.099 -4.087 -1.682 1.00 97.81 79 GLU A CA 1
ATOM 565 C C . GLU A 1 79 ? -5.498 -3.556 -3.051 1.00 97.81 79 GLU A C 1
ATOM 567 O O . GLU A 1 79 ? -5.659 -2.353 -3.237 1.00 97.81 79 GLU A O 1
ATOM 572 N N . LEU A 1 80 ? -5.671 -4.464 -4.007 1.00 98.31 80 LEU A N 1
ATOM 573 C CA . LEU A 1 80 ? -6.299 -4.167 -5.284 1.00 98.31 80 LEU A CA 1
ATOM 574 C C . LEU A 1 80 ? -7.810 -4.322 -5.110 1.00 98.31 80 LEU A C 1
ATOM 576 O O . LEU A 1 80 ? -8.302 -5.429 -4.879 1.00 98.31 80 LEU A O 1
ATOM 580 N N . MET A 1 81 ? -8.525 -3.209 -5.216 1.00 97.25 81 MET A N 1
ATOM 581 C CA . MET A 1 81 ? -9.977 -3.118 -5.135 1.00 97.25 81 MET A CA 1
ATOM 582 C C . MET A 1 81 ? -10.584 -3.125 -6.541 1.00 97.25 81 MET A C 1
ATOM 584 O O . MET A 1 81 ? -10.044 -2.472 -7.434 1.00 97.25 81 MET A O 1
ATOM 588 N N . ALA A 1 82 ? -11.722 -3.794 -6.722 1.00 95.62 82 ALA A N 1
ATOM 589 C CA . ALA A 1 82 ? -12.597 -3.631 -7.883 1.00 95.62 82 ALA A CA 1
ATOM 590 C C . ALA A 1 82 ? -14.067 -3.686 -7.439 1.00 95.62 82 ALA A C 1
ATOM 592 O O . ALA A 1 82 ? -14.426 -4.536 -6.624 1.00 95.62 82 ALA A O 1
ATOM 593 N N . GLY A 1 83 ? -14.914 -2.775 -7.931 1.00 93.38 83 GLY A N 1
ATOM 594 C CA . GLY A 1 83 ? -16.344 -2.743 -7.583 1.00 93.38 83 GLY A CA 1
ATOM 595 C C . GLY A 1 83 ? -16.600 -2.639 -6.072 1.00 93.38 83 GLY A C 1
ATOM 596 O O . GLY A 1 83 ? -17.482 -3.301 -5.536 1.00 93.38 83 GLY A O 1
ATOM 597 N N . GLY A 1 84 ? -15.750 -1.896 -5.354 1.00 89.00 84 GLY A N 1
ATOM 598 C CA . GLY A 1 84 ? -15.794 -1.771 -3.890 1.00 89.00 84 GLY A CA 1
ATOM 599 C C . GLY A 1 84 ? -15.265 -2.982 -3.100 1.00 89.00 84 GLY A C 1
ATOM 600 O O . GLY A 1 84 ? -15.088 -2.871 -1.887 1.00 89.00 84 GLY A O 1
ATOM 601 N N . SER A 1 85 ? -14.949 -4.103 -3.757 1.00 92.25 85 SER A N 1
ATOM 602 C CA . SER A 1 85 ? -14.493 -5.354 -3.127 1.00 92.25 85 SER A CA 1
ATOM 603 C C . SER A 1 85 ? -12.985 -5.571 -3.267 1.00 92.25 85 SER A C 1
ATOM 605 O O . SER A 1 85 ? -12.370 -5.128 -4.236 1.00 92.25 85 SER A O 1
ATOM 607 N N . VAL A 1 86 ? -12.371 -6.273 -2.309 1.00 95.25 86 VAL A N 1
ATOM 608 C CA . VAL A 1 86 ? -10.947 -6.648 -2.373 1.00 95.25 86 VAL A CA 1
ATOM 609 C C . VAL A 1 86 ? -10.775 -7.805 -3.363 1.00 95.25 86 VAL A C 1
ATOM 611 O O . VAL A 1 86 ? -11.223 -8.914 -3.096 1.00 95.25 86 VAL A O 1
ATOM 614 N N . VAL A 1 87 ? -10.082 -7.574 -4.479 1.00 96.88 87 VAL A N 1
ATOM 615 C CA . VAL A 1 87 ? -9.733 -8.618 -5.465 1.00 96.88 87 VAL A CA 1
ATOM 616 C C . VAL A 1 87 ? -8.479 -9.379 -5.039 1.00 96.88 87 VAL A C 1
ATOM 618 O O . VAL A 1 87 ? -8.364 -10.587 -5.243 1.00 96.88 87 VAL A O 1
ATOM 621 N N . LYS A 1 88 ? -7.498 -8.667 -4.480 1.00 97.94 88 LYS A N 1
ATOM 622 C CA . LYS A 1 88 ? -6.224 -9.235 -4.028 1.00 97.94 88 LYS A CA 1
ATOM 623 C C . LYS A 1 88 ? -5.628 -8.342 -2.945 1.00 97.94 88 LYS A C 1
ATOM 625 O O . LYS A 1 88 ? -5.768 -7.124 -2.992 1.00 97.94 88 LYS A O 1
ATOM 630 N N . SER A 1 89 ? -4.974 -8.953 -1.965 1.00 97.06 89 SER A N 1
ATOM 631 C CA . SER A 1 89 ? -4.430 -8.279 -0.785 1.00 97.06 89 SER A CA 1
ATOM 632 C C . SER A 1 89 ? -3.039 -8.844 -0.504 1.00 97.06 89 SER A C 1
ATOM 634 O O . SER A 1 89 ? -2.893 -10.060 -0.364 1.00 97.06 89 SER A O 1
ATOM 636 N N . TYR A 1 90 ? -2.033 -7.977 -0.440 1.00 96.94 90 TYR A N 1
ATOM 637 C CA . TYR A 1 90 ? -0.611 -8.316 -0.357 1.00 96.94 90 TYR A CA 1
ATOM 638 C C . TYR A 1 90 ? 0.000 -7.789 0.949 1.00 96.94 90 TYR A C 1
ATOM 640 O O . TYR A 1 90 ? -0.341 -6.670 1.349 1.00 96.94 90 TYR A O 1
ATOM 648 N N . PRO A 1 91 ? 0.905 -8.533 1.612 1.00 95.44 91 PRO A N 1
ATOM 649 C CA . PRO A 1 91 ? 1.715 -7.989 2.699 1.00 95.44 91 PRO A CA 1
ATOM 650 C C . PRO A 1 91 ? 2.727 -6.975 2.145 1.00 95.44 91 PRO A C 1
ATOM 652 O O . PRO A 1 91 ? 3.332 -7.207 1.098 1.00 95.44 91 PRO A O 1
ATOM 655 N N . VAL A 1 92 ? 2.928 -5.857 2.844 1.00 96.81 92 VAL A N 1
ATOM 656 C CA . VAL A 1 92 ? 3.902 -4.825 2.450 1.00 96.81 92 VAL A CA 1
ATOM 657 C C . VAL A 1 92 ? 4.712 -4.322 3.640 1.00 96.81 92 VAL A C 1
ATOM 659 O O . VAL A 1 92 ? 4.228 -4.302 4.770 1.00 96.81 92 VAL A O 1
ATOM 662 N N . SER A 1 93 ? 5.945 -3.882 3.390 1.00 96.19 93 SER A N 1
ATOM 663 C CA . SER A 1 93 ? 6.723 -3.077 4.338 1.00 96.19 93 SER A CA 1
ATOM 664 C C . SER A 1 93 ? 6.659 -1.610 3.916 1.00 96.19 93 SER A C 1
ATOM 666 O O . SER A 1 93 ? 7.090 -1.238 2.826 1.00 96.19 93 SER A O 1
ATOM 668 N N . VAL A 1 94 ? 6.070 -0.783 4.775 1.00 96.12 94 VAL A N 1
ATOM 669 C CA . VAL A 1 94 ? 5.969 0.673 4.600 1.00 96.12 94 VAL A CA 1
ATOM 670 C C . VAL A 1 94 ? 7.216 1.374 5.150 1.00 96.12 94 VAL A C 1
ATOM 672 O O . VAL A 1 94 ? 8.095 0.742 5.744 1.00 96.12 94 VAL A O 1
ATOM 675 N N . GLY A 1 95 ? 7.289 2.692 4.978 1.00 95.06 95 GLY A N 1
ATOM 676 C CA . GLY A 1 95 ? 8.287 3.541 5.621 1.00 95.06 95 GLY A CA 1
ATOM 677 C C . GLY A 1 95 ? 8.307 3.368 7.138 1.00 95.06 95 GLY A C 1
ATOM 678 O O . GLY A 1 95 ? 7.268 3.069 7.723 1.00 95.06 95 GLY A O 1
ATOM 679 N N . SER A 1 96 ? 9.465 3.530 7.778 1.00 94.38 96 SER A N 1
ATOM 680 C CA . SER A 1 96 ? 9.571 3.571 9.244 1.00 94.38 96 SER A CA 1
ATOM 681 C C . SER A 1 96 ? 8.979 4.869 9.814 1.00 94.38 96 SER A C 1
ATOM 683 O O . SER A 1 96 ? 8.671 5.791 9.065 1.00 94.38 96 SER A O 1
ATOM 685 N N . ALA A 1 97 ? 8.842 4.993 11.138 1.00 93.00 97 ALA A N 1
ATOM 686 C CA . ALA A 1 97 ? 8.337 6.230 11.753 1.00 93.00 97 ALA A CA 1
ATOM 687 C C . ALA A 1 97 ? 9.185 7.476 11.407 1.00 93.00 97 ALA A C 1
ATOM 689 O O . ALA A 1 97 ? 8.634 8.555 11.210 1.00 93.00 97 ALA A O 1
ATOM 690 N N . ARG A 1 98 ? 10.512 7.315 11.263 1.00 92.62 98 ARG A N 1
ATOM 691 C CA . ARG A 1 98 ? 11.444 8.384 10.849 1.00 92.62 98 ARG A CA 1
ATOM 692 C C . ARG A 1 98 ? 11.288 8.775 9.376 1.00 92.62 98 ARG A C 1
ATOM 694 O O . ARG A 1 98 ? 11.535 9.920 9.018 1.00 92.62 98 ARG A O 1
ATOM 701 N N . TYR A 1 99 ? 10.891 7.827 8.532 1.00 92.88 99 TYR A N 1
ATOM 702 C CA . TYR A 1 99 ? 10.728 7.998 7.090 1.00 92.88 99 TYR A CA 1
ATOM 703 C C . TYR A 1 99 ? 9.321 7.556 6.688 1.00 92.88 99 TYR A C 1
ATOM 705 O O . TYR A 1 99 ? 9.148 6.598 5.937 1.00 92.88 99 TYR A O 1
ATOM 713 N N . ALA A 1 100 ? 8.314 8.211 7.267 1.00 94.81 100 ALA A N 1
ATOM 714 C CA . ALA A 1 100 ? 6.919 7.821 7.126 1.00 94.81 100 ALA A CA 1
ATOM 715 C C . ALA A 1 100 ? 6.483 7.806 5.651 1.00 94.81 100 ALA A C 1
ATOM 717 O O . ALA A 1 100 ? 6.722 8.765 4.918 1.00 94.81 100 ALA A O 1
ATOM 718 N N . THR A 1 101 ? 5.792 6.747 5.218 1.00 96.38 101 THR A N 1
ATOM 719 C CA . THR A 1 101 ? 5.150 6.740 3.897 1.00 96.38 101 THR A CA 1
ATOM 720 C C . THR A 1 101 ? 4.101 7.859 3.851 1.00 96.38 101 THR A C 1
ATOM 722 O O . THR A 1 101 ? 3.256 7.925 4.755 1.00 96.38 101 THR A O 1
ATOM 725 N N . PRO A 1 102 ? 4.131 8.744 2.837 1.00 95.25 102 PRO A N 1
ATOM 726 C CA . PRO A 1 102 ? 3.173 9.835 2.734 1.00 95.25 102 PRO A CA 1
ATOM 727 C C . PRO A 1 102 ? 1.751 9.304 2.515 1.00 95.25 102 PRO A C 1
ATOM 729 O O . PRO A 1 102 ? 1.526 8.316 1.815 1.00 95.25 102 PRO A O 1
ATOM 732 N N . VAL A 1 103 ? 0.781 9.962 3.152 1.00 95.88 103 VAL A N 1
ATOM 733 C CA . VAL A 1 103 ? -0.650 9.723 2.923 1.00 95.88 103 VAL A CA 1
ATOM 734 C C . VAL A 1 103 ? -1.130 10.623 1.791 1.00 95.88 103 VAL A C 1
ATOM 736 O O . VAL A 1 103 ? -0.732 11.782 1.720 1.00 95.88 103 VAL A O 1
ATOM 739 N N . GLY A 1 104 ? -1.997 10.113 0.920 1.00 95.88 104 GLY A N 1
ATOM 740 C CA . GLY A 1 104 ? -2.416 10.859 -0.263 1.00 95.88 104 GLY A CA 1
ATOM 741 C C . GLY A 1 104 ? -3.135 10.014 -1.308 1.00 95.88 104 GLY A C 1
ATOM 742 O O . GLY A 1 104 ? -3.312 8.802 -1.147 1.00 95.88 104 GLY A O 1
ATOM 743 N N . GLY A 1 105 ? -3.563 10.682 -2.377 1.00 96.25 105 GLY A N 1
ATOM 744 C CA . GLY A 1 105 ? -4.045 10.059 -3.607 1.00 96.25 105 GLY A CA 1
ATOM 745 C C . GLY A 1 105 ? -2.972 10.135 -4.692 1.00 96.25 105 GLY A C 1
ATOM 746 O O . GLY A 1 105 ? -2.362 11.182 -4.877 1.00 96.25 105 GLY A O 1
ATOM 747 N N . TYR A 1 106 ? -2.768 9.037 -5.413 1.00 96.06 106 TYR A N 1
ATOM 748 C CA . TYR A 1 106 ? -1.733 8.870 -6.433 1.00 96.06 106 TYR A CA 1
ATOM 749 C C . TYR A 1 106 ? -2.328 8.251 -7.707 1.00 96.06 106 TYR A C 1
ATOM 751 O O . TYR A 1 106 ? -3.422 7.676 -7.686 1.00 96.06 106 TYR A O 1
ATOM 759 N N . LEU A 1 107 ? -1.607 8.343 -8.827 1.00 95.25 107 LEU A N 1
ATOM 760 C CA . LEU A 1 107 ? -2.000 7.738 -10.103 1.00 95.25 107 LEU A CA 1
ATOM 761 C C . LEU A 1 107 ? -0.901 6.804 -10.612 1.00 95.25 107 LEU A C 1
ATOM 763 O O . LEU A 1 107 ? 0.147 7.248 -11.074 1.00 95.25 107 LEU A O 1
ATOM 767 N N . LEU A 1 108 ? -1.173 5.501 -10.587 1.00 95.62 108 LEU A N 1
ATOM 768 C CA . LEU A 1 108 ? -0.287 4.499 -11.168 1.00 95.62 108 LEU A CA 1
ATOM 769 C C . LEU A 1 108 ? -0.482 4.500 -12.687 1.00 95.62 108 LEU A C 1
ATOM 771 O O . LEU A 1 108 ? -1.568 4.186 -13.174 1.00 95.62 108 LEU A O 1
ATOM 775 N N . ALA A 1 109 ? 0.564 4.874 -13.426 1.00 92.94 109 ALA A N 1
ATOM 776 C CA . ALA A 1 109 ? 0.501 5.104 -14.876 1.00 92.94 109 ALA A CA 1
ATOM 777 C C . ALA A 1 109 ? 1.647 4.446 -15.678 1.00 92.94 109 ALA A C 1
ATOM 779 O O . ALA A 1 109 ? 1.563 4.340 -16.905 1.00 92.94 109 ALA A O 1
ATOM 780 N N . THR A 1 110 ? 2.703 3.985 -15.003 1.00 92.75 110 THR A N 1
ATOM 781 C CA . THR A 1 110 ? 3.874 3.339 -15.617 1.00 92.75 110 THR A CA 1
ATOM 782 C C . THR A 1 110 ? 4.368 2.209 -14.718 1.00 92.75 110 THR A C 1
ATOM 784 O O . THR A 1 110 ? 4.485 2.387 -13.505 1.00 92.75 110 THR A O 1
ATOM 787 N N . VAL A 1 111 ? 4.686 1.068 -15.327 1.00 95.38 111 VAL A N 1
ATOM 788 C CA . VAL A 1 111 ? 5.385 -0.057 -14.697 1.00 95.38 111 VAL A CA 1
ATOM 789 C C . VAL A 1 111 ? 6.832 -0.061 -15.176 1.00 95.38 111 VAL A C 1
ATOM 791 O O . VAL A 1 111 ? 7.070 0.008 -16.380 1.00 95.38 111 VAL A O 1
ATOM 794 N N . ILE A 1 112 ? 7.796 -0.147 -14.261 1.00 97.00 112 ILE A N 1
ATOM 795 C CA . ILE A 1 112 ? 9.216 -0.307 -14.589 1.00 97.00 112 ILE A CA 1
ATOM 796 C C . ILE A 1 112 ? 9.628 -1.726 -14.187 1.00 97.00 112 ILE A C 1
ATOM 798 O O . ILE A 1 112 ? 9.674 -2.054 -13.001 1.00 97.00 112 ILE A O 1
ATOM 802 N N . TRP A 1 113 ? 9.892 -2.575 -15.175 1.00 97.62 113 TRP A N 1
ATOM 803 C CA . TRP A 1 113 ? 10.326 -3.961 -15.008 1.00 97.62 113 TRP A CA 1
ATOM 804 C C . TRP A 1 113 ? 11.841 -4.038 -14.899 1.00 97.62 113 TRP A C 1
ATOM 806 O O . TRP A 1 113 ? 12.539 -3.400 -15.686 1.00 97.62 113 TRP A O 1
ATOM 816 N N . ASN A 1 114 ? 12.330 -4.870 -13.976 1.00 97.31 114 ASN A N 1
ATOM 817 C CA . ASN A 1 114 ? 13.753 -5.045 -13.678 1.00 97.31 114 ASN A CA 1
ATOM 818 C C . ASN A 1 114 ? 14.463 -3.672 -13.534 1.00 97.31 114 ASN A C 1
ATOM 820 O O . ASN A 1 114 ? 15.335 -3.357 -14.340 1.00 97.31 114 ASN A O 1
ATOM 824 N N . PRO A 1 115 ? 14.035 -2.813 -12.588 1.00 97.50 115 PRO A N 1
ATOM 825 C CA . PRO A 1 115 ? 14.516 -1.438 -12.471 1.00 97.50 115 PRO A CA 1
ATOM 826 C C . PRO A 1 115 ? 16.003 -1.343 -12.110 1.00 97.50 115 PRO A C 1
ATOM 828 O O . PRO A 1 115 ? 16.519 -2.156 -11.345 1.00 97.50 115 PRO A O 1
ATOM 831 N N . TRP A 1 116 ? 16.671 -0.283 -12.560 1.00 97.06 116 TRP A N 1
ATOM 832 C CA . TRP A 1 116 ? 17.879 0.215 -11.903 1.00 97.06 116 TRP A CA 1
ATOM 833 C C . TRP A 1 116 ? 17.528 0.767 -10.522 1.00 97.06 116 TRP A C 1
ATOM 835 O O . TRP A 1 116 ? 16.500 1.430 -10.334 1.00 97.06 116 TRP A O 1
ATOM 845 N N . TRP A 1 117 ? 18.419 0.559 -9.555 1.00 95.81 117 TRP A N 1
ATOM 846 C CA . TRP A 1 117 ? 18.381 1.333 -8.325 1.00 95.81 117 TRP A CA 1
ATOM 847 C C . TRP A 1 117 ? 19.392 2.469 -8.387 1.00 95.81 117 TRP A C 1
ATOM 849 O O . TRP A 1 117 ? 20.593 2.233 -8.456 1.00 95.81 117 TRP A O 1
ATOM 859 N N . ASN A 1 118 ? 18.889 3.698 -8.299 1.00 94.19 118 ASN A N 1
ATOM 860 C CA . ASN A 1 118 ? 19.695 4.896 -8.109 1.00 94.19 118 ASN A CA 1
ATOM 861 C C . ASN A 1 118 ? 19.524 5.367 -6.653 1.00 94.19 118 ASN A C 1
ATOM 863 O O . ASN A 1 118 ? 18.385 5.634 -6.249 1.00 94.19 118 ASN A O 1
ATOM 867 N N . PRO A 1 119 ? 20.609 5.457 -5.861 1.00 91.44 119 PRO A N 1
ATOM 868 C CA . PRO A 1 119 ? 20.590 6.061 -4.533 1.00 91.44 119 PRO A CA 1
ATOM 869 C C . PRO A 1 119 ? 19.986 7.477 -4.573 1.00 91.44 119 PRO A C 1
ATOM 871 O O . PRO A 1 119 ? 20.363 8.261 -5.446 1.00 91.44 119 PRO A O 1
ATOM 874 N N . PRO A 1 120 ? 19.055 7.833 -3.668 1.00 87.69 120 PRO A N 1
ATOM 875 C CA . PRO A 1 120 ? 18.469 9.169 -3.669 1.00 87.69 120 PRO A CA 1
ATOM 876 C C . PRO A 1 120 ? 19.532 10.223 -3.302 1.00 87.69 120 PRO A C 1
ATOM 878 O O . PRO A 1 120 ? 20.191 10.084 -2.265 1.00 87.69 120 PRO A O 1
ATOM 881 N N . PRO A 1 121 ? 19.715 11.280 -4.118 1.00 85.69 121 PRO A N 1
ATOM 882 C CA . PRO A 1 121 ? 20.745 12.289 -3.884 1.00 85.69 121 PRO A CA 1
ATOM 883 C C . PRO A 1 121 ? 20.507 13.030 -2.562 1.00 85.69 121 PRO A C 1
ATOM 885 O O . PRO A 1 121 ? 19.378 13.141 -2.085 1.00 85.69 121 PRO A O 1
ATOM 888 N N . GLY A 1 122 ? 21.587 13.492 -1.926 1.00 84.19 122 GLY A N 1
ATOM 889 C CA . GLY A 1 122 ? 21.541 14.206 -0.640 1.00 84.19 122 GLY A CA 1
ATOM 890 C C . GLY A 1 122 ? 21.104 13.371 0.577 1.00 84.19 122 GLY A C 1
ATOM 891 O O . GLY A 1 122 ? 21.212 13.837 1.709 1.00 84.19 122 GLY A O 1
ATOM 892 N N . SER A 1 123 ? 20.650 12.127 0.394 1.00 84.50 123 SER A N 1
ATOM 893 C CA . SER A 1 123 ? 20.179 11.283 1.494 1.00 84.50 123 SER A CA 1
ATOM 894 C C . SER A 1 123 ? 21.339 10.715 2.310 1.00 84.50 123 SER A C 1
ATOM 896 O O . SER A 1 123 ? 22.077 9.853 1.837 1.00 84.50 123 SER A O 1
ATOM 898 N N . GLY A 1 124 ? 21.460 11.131 3.575 1.00 87.12 124 GLY A N 1
ATOM 899 C CA . GLY A 1 124 ? 22.536 10.684 4.471 1.00 87.12 124 GLY A CA 1
ATOM 900 C C . GLY A 1 124 ? 22.665 9.159 4.593 1.00 87.12 124 GLY A C 1
ATOM 901 O O . GLY A 1 124 ? 23.778 8.646 4.551 1.00 87.12 124 GLY A O 1
ATOM 902 N N . TRP A 1 125 ? 21.541 8.432 4.636 1.00 85.94 125 TRP A N 1
ATOM 903 C CA . TRP A 1 125 ? 21.508 6.960 4.697 1.00 85.94 125 TRP A CA 1
ATOM 904 C C . TRP A 1 125 ? 22.044 6.267 3.431 1.00 85.94 125 TRP A C 1
ATOM 906 O O . TRP A 1 125 ? 22.397 5.092 3.468 1.00 85.94 125 TRP A O 1
ATOM 916 N N . ALA A 1 126 ? 22.100 6.984 2.306 1.00 89.19 126 ALA A N 1
ATOM 917 C CA . ALA A 1 126 ? 22.506 6.465 1.005 1.00 89.19 126 ALA A CA 1
ATOM 918 C C . ALA A 1 126 ? 23.879 6.992 0.544 1.00 89.19 126 ALA A C 1
ATOM 920 O O . ALA A 1 126 ? 24.322 6.627 -0.542 1.00 89.19 126 ALA A O 1
ATOM 921 N N . ARG A 1 127 ? 24.567 7.813 1.358 1.00 89.06 127 ARG A N 1
ATOM 922 C CA . ARG A 1 127 ? 25.779 8.578 0.990 1.00 89.06 127 ARG A CA 1
ATOM 923 C C . ARG A 1 127 ? 26.872 7.748 0.302 1.00 89.06 127 ARG A C 1
ATOM 925 O O . ARG A 1 127 ? 27.484 8.228 -0.644 1.00 89.06 127 ARG A O 1
ATOM 932 N N . ASN A 1 128 ? 27.091 6.517 0.765 1.00 90.69 128 ASN A N 1
ATOM 933 C CA . ASN A 1 128 ? 28.157 5.632 0.277 1.00 90.69 128 ASN A CA 1
ATOM 934 C C . ASN A 1 128 ? 27.651 4.547 -0.695 1.00 90.69 128 ASN A C 1
ATOM 936 O O . ASN A 1 128 ? 28.423 3.692 -1.131 1.00 90.69 128 ASN A O 1
ATOM 940 N N . ARG A 1 129 ? 26.352 4.538 -1.021 1.00 92.69 129 ARG A N 1
ATOM 941 C CA . ARG A 1 129 ? 25.757 3.556 -1.933 1.00 92.69 129 ARG A CA 1
ATOM 942 C C . ARG A 1 129 ? 25.958 4.013 -3.384 1.00 92.69 129 ARG A C 1
ATOM 944 O O . ARG A 1 129 ? 25.943 5.204 -3.683 1.00 92.69 129 ARG A O 1
ATOM 951 N N . LYS A 1 130 ? 26.139 3.056 -4.294 1.00 94.25 130 LYS A N 1
ATOM 952 C CA . LYS A 1 130 ? 26.308 3.280 -5.742 1.00 94.25 130 LYS A CA 1
ATOM 953 C C . LYS A 1 130 ? 25.054 2.814 -6.496 1.00 94.25 130 LYS A C 1
ATOM 955 O O . LYS A 1 130 ? 24.300 2.018 -5.935 1.00 94.25 130 LYS A O 1
ATOM 960 N N . PRO A 1 131 ? 24.815 3.276 -7.738 1.00 95.94 131 PRO A N 1
ATOM 961 C CA . PRO A 1 131 ? 23.776 2.705 -8.589 1.00 95.94 131 PRO A CA 1
ATOM 962 C C . PRO A 1 131 ? 23.971 1.196 -8.781 1.00 95.94 131 PRO A C 1
ATOM 964 O O . PRO A 1 131 ? 25.055 0.772 -9.179 1.00 95.94 131 PRO A O 1
ATOM 967 N N . GLU A 1 132 ? 22.932 0.400 -8.518 1.00 96.62 132 GLU A N 1
ATOM 968 C CA . GLU A 1 132 ? 22.959 -1.057 -8.718 1.00 96.62 132 GLU A CA 1
ATOM 969 C C . GLU A 1 132 ? 22.124 -1.413 -9.966 1.00 96.62 132 GLU A C 1
ATOM 971 O O . GLU A 1 132 ? 20.965 -0.983 -10.074 1.00 96.62 132 GLU A O 1
ATOM 976 N N . PRO A 1 133 ? 22.680 -2.187 -10.919 1.00 97.19 133 PRO A N 1
ATOM 977 C CA . PRO A 1 133 ? 21.967 -2.618 -12.119 1.00 97.19 133 PRO A CA 1
ATOM 978 C C . PRO A 1 133 ? 20.828 -3.598 -11.797 1.00 97.19 133 PRO A C 1
ATOM 980 O O . PRO A 1 133 ? 20.729 -4.112 -10.680 1.00 97.19 133 PRO A O 1
ATOM 983 N N . PRO A 1 134 ? 19.957 -3.914 -12.768 1.00 97.62 134 PRO A N 1
ATOM 984 C CA . PRO A 1 134 ? 18.930 -4.933 -12.589 1.00 97.62 134 PRO A CA 1
ATOM 985 C C . PRO A 1 134 ? 19.541 -6.314 -12.295 1.00 97.62 134 PRO A C 1
ATOM 987 O O . PRO A 1 134 ? 20.303 -6.857 -13.099 1.00 97.62 134 PRO A O 1
ATOM 990 N N . GLY A 1 135 ? 19.199 -6.904 -11.147 1.00 94.62 135 GLY A N 1
ATOM 991 C CA . GLY A 1 135 ? 19.747 -8.193 -10.720 1.00 94.62 135 GLY A CA 1
ATOM 992 C C . GLY A 1 135 ? 19.386 -8.579 -9.279 1.00 94.62 135 GLY A C 1
ATOM 993 O O . GLY A 1 135 ? 18.687 -7.825 -8.605 1.00 94.62 135 GLY A O 1
ATOM 994 N N . PRO A 1 136 ? 19.858 -9.742 -8.784 1.00 93.06 136 PRO A N 1
ATOM 995 C CA . PRO A 1 136 ? 19.456 -10.290 -7.482 1.00 93.06 136 PRO A CA 1
ATOM 996 C C . PRO A 1 136 ? 19.807 -9.437 -6.257 1.00 93.06 136 PRO A C 1
ATOM 998 O O . PRO A 1 136 ? 19.149 -9.575 -5.237 1.00 93.06 136 PRO A O 1
ATOM 1001 N N . ARG A 1 137 ? 20.816 -8.558 -6.345 1.00 93.75 137 ARG A N 1
ATOM 1002 C CA . ARG A 1 137 ? 21.224 -7.651 -5.251 1.00 93.75 137 ARG A CA 1
ATOM 1003 C C . ARG A 1 137 ? 20.498 -6.303 -5.263 1.00 93.75 137 ARG A C 1
ATOM 1005 O O . ARG A 1 137 ? 20.675 -5.495 -4.358 1.00 93.75 137 ARG A O 1
ATOM 1012 N N . ASN A 1 138 ? 19.713 -6.024 -6.300 1.00 96.12 138 ASN A N 1
ATOM 1013 C CA . ASN A 1 138 ? 19.108 -4.716 -6.496 1.00 96.12 138 ASN A CA 1
ATOM 1014 C C . ASN A 1 138 ? 17.969 -4.485 -5.481 1.00 96.12 138 ASN A C 1
ATOM 1016 O O . ASN A 1 138 ? 16.976 -5.217 -5.512 1.00 96.12 138 ASN A O 1
ATOM 1020 N N . PRO A 1 139 ? 18.036 -3.453 -4.617 1.00 95.19 139 PRO A N 1
ATOM 1021 C CA . PRO A 1 139 ? 17.060 -3.260 -3.543 1.00 95.19 139 PRO A CA 1
ATOM 1022 C C . PRO A 1 139 ? 15.679 -2.774 -4.025 1.00 95.19 139 PRO A C 1
ATOM 1024 O O . PRO A 1 139 ? 14.737 -2.772 -3.229 1.00 95.19 139 PRO A O 1
ATOM 1027 N N . MET A 1 140 ? 15.538 -2.388 -5.304 1.00 96.31 140 MET A N 1
ATOM 1028 C CA . MET A 1 140 ? 14.247 -2.154 -5.976 1.00 96.31 140 MET A CA 1
ATOM 1029 C C . MET A 1 140 ? 13.609 -3.451 -6.509 1.00 96.31 140 MET A C 1
ATOM 1031 O O . MET A 1 140 ? 12.452 -3.449 -6.934 1.00 96.31 140 MET A O 1
ATOM 1035 N N . GLY A 1 141 ? 14.341 -4.568 -6.469 1.00 96.81 141 GLY A N 1
ATOM 1036 C CA . GLY A 1 141 ? 13.858 -5.887 -6.847 1.00 96.81 141 GLY A CA 1
ATOM 1037 C C . GLY A 1 141 ? 13.427 -5.975 -8.311 1.00 96.81 141 GLY A C 1
ATOM 1038 O O . GLY A 1 141 ? 14.090 -5.482 -9.222 1.00 96.81 141 GLY A O 1
ATOM 1039 N N . ARG A 1 142 ? 12.310 -6.666 -8.552 1.00 97.56 142 ARG A N 1
ATOM 1040 C CA . ARG A 1 142 ? 11.855 -7.044 -9.899 1.00 97.56 142 ARG A CA 1
ATOM 1041 C C . ARG A 1 142 ? 10.955 -6.027 -10.604 1.00 97.56 142 ARG A C 1
ATOM 1043 O O . ARG A 1 142 ? 10.876 -6.062 -11.832 1.00 97.56 142 ARG A O 1
ATOM 1050 N N . VAL A 1 143 ? 10.284 -5.140 -9.868 1.00 98.38 143 VAL A N 1
ATOM 1051 C CA . VAL A 1 143 ? 9.389 -4.102 -10.413 1.00 98.38 143 VAL A CA 1
ATOM 1052 C C . VAL A 1 143 ? 9.447 -2.849 -9.545 1.00 98.38 143 VAL A C 1
ATOM 1054 O O . VAL A 1 143 ? 9.521 -2.952 -8.324 1.00 98.38 143 VAL A O 1
ATOM 1057 N N . LYS A 1 144 ? 9.322 -1.682 -10.183 1.00 97.62 144 LYS A N 1
ATOM 1058 C CA . LYS A 1 144 ? 9.096 -0.370 -9.570 1.00 97.62 144 LYS A CA 1
ATOM 1059 C C . LYS A 1 144 ? 7.852 0.289 -10.188 1.00 97.62 144 LYS A C 1
ATOM 1061 O O . LYS A 1 144 ? 7.711 0.347 -11.409 1.00 97.62 144 LYS A O 1
ATOM 1066 N N . LEU A 1 145 ? 6.959 0.802 -9.346 1.00 97.19 145 LEU A N 1
ATOM 1067 C CA . LEU A 1 145 ? 5.794 1.617 -9.706 1.00 97.19 145 LEU A CA 1
ATOM 1068 C C . LEU A 1 145 ? 5.974 3.010 -9.095 1.00 97.19 145 LEU A C 1
ATOM 1070 O O . LEU A 1 145 ? 6.272 3.133 -7.906 1.00 97.19 145 LEU A O 1
ATOM 1074 N N . HIS A 1 146 ? 5.793 4.058 -9.895 1.00 90.69 146 HIS A N 1
ATOM 1075 C CA . HIS A 1 146 ? 5.904 5.439 -9.423 1.00 90.69 146 HIS A CA 1
ATOM 1076 C C . HIS A 1 146 ? 4.647 5.866 -8.655 1.00 90.69 146 HIS A C 1
ATOM 1078 O O . HIS A 1 146 ? 3.539 5.674 -9.158 1.00 90.69 146 HIS A O 1
ATOM 1084 N N . MET A 1 147 ? 4.824 6.442 -7.462 1.00 88.81 147 MET A N 1
ATOM 1085 C CA . MET A 1 147 ? 3.753 7.116 -6.718 1.00 88.81 147 MET A CA 1
ATOM 1086 C C . MET A 1 147 ? 3.974 8.627 -6.724 1.00 88.81 147 MET A C 1
ATOM 1088 O O . MET A 1 147 ? 3.082 9.371 -7.117 1.00 88.81 147 MET A O 1
ATOM 1092 N N . ASP A 1 148 ? 5.165 9.037 -6.290 1.00 79.81 148 ASP A N 1
ATOM 1093 C CA . ASP A 1 148 ? 5.585 10.417 -6.052 1.00 79.81 148 ASP A CA 1
ATOM 1094 C C . ASP A 1 148 ? 7.091 10.540 -6.348 1.00 79.81 148 ASP A C 1
ATOM 1096 O O . ASP A 1 148 ? 7.761 9.514 -6.507 1.00 79.81 148 ASP A O 1
ATOM 1100 N N . GLU A 1 149 ? 7.640 11.757 -6.387 1.00 76.56 149 GLU A N 1
ATOM 1101 C CA . GLU A 1 149 ? 8.972 12.073 -6.942 1.00 76.56 149 GLU A CA 1
ATOM 1102 C C . GLU A 1 149 ? 10.076 11.072 -6.540 1.00 76.56 149 GLU A C 1
ATOM 1104 O O . GLU A 1 149 ? 10.785 10.543 -7.400 1.00 76.56 149 GLU A O 1
ATOM 1109 N N . LEU A 1 150 ? 10.162 10.738 -5.245 1.00 84.31 150 LEU A N 1
ATOM 1110 C CA . LEU A 1 150 ? 11.115 9.767 -4.688 1.00 84.31 150 LEU A CA 1
ATOM 1111 C C . LEU A 1 150 ? 10.452 8.588 -3.945 1.00 84.31 150 LEU A C 1
ATOM 1113 O O . LEU A 1 150 ? 11.143 7.839 -3.253 1.00 84.31 150 LEU A O 1
ATOM 1117 N N . ILE A 1 151 ? 9.134 8.396 -4.086 1.00 91.06 151 ILE A N 1
ATOM 1118 C CA . ILE A 1 151 ? 8.369 7.352 -3.382 1.00 91.06 151 ILE A CA 1
ATOM 1119 C C . ILE A 1 151 ? 7.748 6.372 -4.383 1.00 91.06 151 ILE A C 1
ATOM 1121 O O . ILE A 1 151 ? 7.080 6.747 -5.350 1.00 91.06 151 ILE A O 1
ATOM 1125 N N . TYR A 1 152 ? 7.962 5.083 -4.127 1.00 95.88 152 TYR A N 1
ATOM 1126 C CA . TYR A 1 152 ? 7.637 3.999 -5.051 1.00 95.88 152 TYR A CA 1
ATOM 1127 C C . TYR A 1 152 ? 6.955 2.832 -4.332 1.00 95.88 152 TYR A C 1
ATOM 1129 O O . TYR A 1 152 ? 7.257 2.564 -3.167 1.00 95.88 152 TYR A O 1
ATOM 1137 N N . ILE A 1 153 ? 6.132 2.067 -5.056 1.00 98.12 153 ILE A N 1
ATOM 1138 C CA . ILE A 1 153 ? 5.920 0.649 -4.725 1.00 98.12 153 ILE A CA 1
ATOM 1139 C C . ILE A 1 153 ? 7.005 -0.143 -5.457 1.00 98.12 153 ILE A C 1
ATOM 1141 O O . ILE A 1 153 ? 7.182 0.057 -6.660 1.00 98.12 153 ILE A O 1
ATOM 1145 N N . HIS A 1 154 ? 7.727 -1.032 -4.778 1.00 98.12 154 HIS A N 1
ATOM 1146 C CA . HIS A 1 154 ? 8.773 -1.827 -5.425 1.00 98.12 154 HIS A CA 1
ATOM 1147 C C . HIS A 1 154 ? 8.991 -3.211 -4.792 1.00 98.12 154 HIS A C 1
ATOM 1149 O O . HIS A 1 154 ? 8.582 -3.462 -3.657 1.00 98.12 154 HIS A O 1
ATOM 1155 N N . GLY A 1 155 ? 9.635 -4.115 -5.536 1.00 97.88 155 GLY A N 1
ATOM 1156 C CA . GLY A 1 155 ? 10.131 -5.391 -5.003 1.00 97.88 155 GLY A CA 1
ATOM 1157 C C . GLY A 1 155 ? 11.316 -5.178 -4.057 1.00 97.88 155 GLY A C 1
ATOM 1158 O O . GLY A 1 155 ? 11.870 -4.085 -3.992 1.00 97.88 155 GLY A O 1
ATOM 1159 N N . THR A 1 156 ? 11.750 -6.191 -3.313 1.00 96.56 156 THR A N 1
ATOM 1160 C CA . THR A 1 156 ? 12.892 -6.028 -2.397 1.00 96.56 156 THR A CA 1
ATOM 1161 C C . THR A 1 156 ? 13.723 -7.296 -2.276 1.00 96.56 156 THR A C 1
ATOM 1163 O O . THR A 1 156 ? 13.211 -8.386 -2.484 1.00 96.56 156 THR A O 1
ATOM 1166 N N . THR A 1 157 ? 15.001 -7.166 -1.933 1.00 94.56 157 THR A N 1
ATOM 1167 C CA . THR A 1 157 ? 15.857 -8.299 -1.545 1.00 94.56 157 THR A CA 1
ATOM 1168 C C . THR A 1 157 ? 15.585 -8.741 -0.105 1.00 94.56 157 THR A C 1
ATOM 1170 O O . THR A 1 157 ? 15.626 -9.925 0.204 1.00 94.56 157 THR A O 1
ATOM 1173 N N . SER A 1 158 ? 15.217 -7.804 0.775 1.00 89.88 158 SER A N 1
ATOM 1174 C CA . SER A 1 158 ? 14.969 -8.041 2.202 1.00 89.88 158 SER A CA 1
ATOM 1175 C C . SER A 1 158 ? 13.560 -8.592 2.494 1.00 89.88 158 SER A C 1
ATOM 1177 O O . SER A 1 158 ? 12.838 -8.039 3.328 1.00 89.88 158 SER A O 1
ATOM 1179 N N . GLU A 1 159 ? 13.126 -9.654 1.806 1.00 90.00 159 GLU A N 1
ATOM 1180 C CA . GLU A 1 159 ? 11.743 -10.162 1.912 1.00 90.00 159 GLU A CA 1
ATOM 1181 C C . GLU A 1 159 ? 11.366 -10.612 3.340 1.00 90.00 159 GLU A C 1
ATOM 1183 O O . GLU A 1 159 ? 10.229 -10.417 3.767 1.00 90.00 159 GLU A O 1
ATOM 1188 N N . GLY A 1 160 ? 12.335 -11.075 4.141 1.00 85.75 160 GLY A N 1
ATOM 1189 C CA . GLY A 1 160 ? 12.141 -11.394 5.565 1.00 85.75 160 GLY A CA 1
ATOM 1190 C C . GLY A 1 160 ? 11.764 -10.204 6.469 1.00 85.75 160 GLY A C 1
ATOM 1191 O O . GLY A 1 160 ? 11.437 -10.409 7.633 1.00 85.75 160 GLY A O 1
ATOM 1192 N N . ARG A 1 161 ? 11.787 -8.961 5.958 1.00 79.75 161 ARG A N 1
ATOM 1193 C CA . ARG A 1 161 ? 11.355 -7.741 6.675 1.00 79.75 161 ARG A CA 1
ATOM 1194 C C . ARG A 1 161 ? 9.973 -7.227 6.230 1.00 79.75 161 ARG A C 1
ATOM 1196 O O . ARG A 1 161 ? 9.557 -6.143 6.647 1.00 79.75 1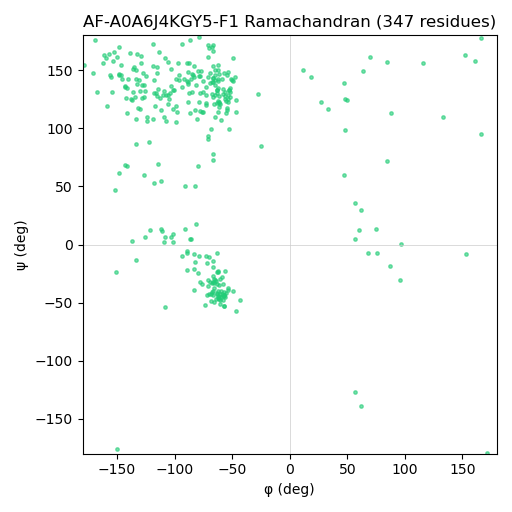61 ARG A O 1
ATOM 1203 N N . LEU A 1 162 ? 9.254 -7.963 5.377 1.00 86.62 162 LEU A N 1
ATOM 1204 C CA . LEU A 1 162 ? 7.895 -7.607 4.951 1.00 86.62 162 LEU A CA 1
ATOM 1205 C C . LEU A 1 162 ? 6.902 -7.649 6.129 1.00 86.62 162 LEU A C 1
ATOM 1207 O O . LEU A 1 162 ? 7.033 -8.452 7.047 1.00 86.62 162 LEU A O 1
ATOM 1211 N N . GLY A 1 163 ? 5.913 -6.751 6.117 1.00 79.19 163 GLY A N 1
ATOM 1212 C CA . GLY A 1 163 ? 4.947 -6.570 7.211 1.00 79.19 163 GLY A CA 1
ATOM 1213 C C . GLY A 1 163 ? 5.391 -5.601 8.318 1.00 79.19 163 GLY A C 1
ATOM 1214 O O . GLY A 1 163 ? 4.537 -5.080 9.030 1.00 79.19 163 GLY A O 1
ATOM 1215 N N . ALA A 1 164 ? 6.688 -5.286 8.432 1.00 84.50 164 ALA A N 1
ATOM 1216 C CA . ALA A 1 164 ? 7.202 -4.284 9.371 1.00 84.50 164 ALA A CA 1
ATOM 1217 C C . ALA A 1 164 ? 7.391 -2.891 8.716 1.00 84.50 164 ALA A C 1
ATOM 1219 O O . ALA A 1 164 ? 7.793 -2.817 7.551 1.00 84.50 164 ALA A O 1
ATOM 1220 N N . PRO A 1 165 ? 7.170 -1.768 9.434 1.00 89.12 165 PRO A N 1
ATOM 1221 C CA . PRO A 1 165 ? 7.522 -0.414 8.980 1.00 89.12 165 PRO A CA 1
ATOM 1222 C C . PRO A 1 165 ? 9.052 -0.209 8.979 1.00 89.12 165 PRO A C 1
ATOM 1224 O O . PRO A 1 165 ? 9.639 0.171 9.991 1.00 89.12 165 PRO A O 1
ATOM 1227 N N . ALA A 1 166 ? 9.715 -0.498 7.857 1.00 89.12 166 ALA A N 1
ATOM 1228 C CA . ALA A 1 166 ? 11.177 -0.646 7.787 1.00 89.12 166 ALA A CA 1
ATOM 1229 C C . ALA A 1 166 ? 11.837 0.021 6.563 1.00 89.12 166 ALA A C 1
ATOM 1231 O O . ALA A 1 166 ? 13.044 -0.119 6.353 1.00 89.12 166 ALA A O 1
ATOM 1232 N N . SER A 1 167 ? 11.072 0.717 5.718 1.00 90.88 167 SER A N 1
ATOM 1233 C CA . SER A 1 167 ? 11.600 1.383 4.522 1.00 90.88 167 SER A CA 1
ATOM 1234 C C . SER A 1 167 ? 11.961 2.861 4.774 1.00 90.88 167 SER A C 1
ATOM 1236 O O . SER A 1 167 ? 11.636 3.438 5.814 1.00 90.88 167 SER A O 1
ATOM 1238 N N . HIS A 1 168 ? 12.596 3.493 3.782 1.00 91.81 168 HIS A N 1
ATOM 1239 C CA . HIS A 1 168 ? 12.824 4.941 3.720 1.00 91.81 168 HIS A CA 1
ATOM 1240 C C . HIS A 1 168 ? 11.671 5.660 2.978 1.00 91.81 168 HIS A C 1
ATOM 1242 O O . HIS A 1 168 ? 11.897 6.387 2.017 1.00 91.81 168 HIS A O 1
ATOM 1248 N N . GLY A 1 169 ? 10.419 5.392 3.366 1.00 91.56 169 GLY A N 1
ATOM 1249 C CA . GLY A 1 169 ? 9.194 6.000 2.812 1.00 91.56 169 GLY A CA 1
ATOM 1250 C C . GLY A 1 169 ? 8.483 5.194 1.716 1.00 91.56 169 GLY A C 1
ATOM 1251 O O . GLY A 1 169 ? 7.255 5.237 1.627 1.00 91.56 169 GLY A O 1
ATOM 1252 N N . CYS A 1 170 ? 9.214 4.410 0.922 1.00 95.75 170 CYS A N 1
ATOM 1253 C CA . CYS A 1 170 ? 8.659 3.539 -0.124 1.00 95.75 170 CYS A CA 1
ATOM 1254 C C . CYS A 1 170 ? 7.796 2.379 0.419 1.00 95.75 170 CYS A C 1
ATOM 1256 O O . CYS A 1 170 ? 7.845 2.034 1.600 1.00 95.75 170 CYS A O 1
ATOM 1258 N N . ILE A 1 171 ? 7.037 1.726 -0.459 1.00 97.62 171 ILE A N 1
ATOM 1259 C CA . ILE A 1 171 ? 6.229 0.544 -0.140 1.00 97.62 171 ILE A CA 1
ATOM 1260 C C . ILE A 1 171 ? 6.900 -0.681 -0.768 1.00 97.62 171 ILE A C 1
ATOM 1262 O O . ILE A 1 171 ? 6.878 -0.869 -1.983 1.00 97.62 171 ILE A O 1
ATOM 1266 N N . ARG A 1 172 ? 7.521 -1.514 0.066 1.00 97.88 172 ARG A N 1
ATOM 1267 C CA . ARG A 1 172 ? 8.216 -2.738 -0.347 1.00 97.88 172 ARG A CA 1
ATOM 1268 C C . ARG A 1 172 ? 7.265 -3.930 -0.374 1.00 97.88 172 ARG A C 1
ATOM 1270 O O . ARG A 1 172 ? 6.457 -4.104 0.538 1.00 97.88 172 ARG A O 1
ATOM 1277 N N . MET A 1 173 ? 7.420 -4.769 -1.387 1.00 98.12 173 MET A N 1
ATOM 1278 C CA . MET A 1 173 ? 6.684 -6.013 -1.622 1.00 98.12 173 MET A CA 1
ATOM 1279 C C . MET A 1 173 ? 7.667 -7.161 -1.876 1.00 98.12 173 MET A C 1
ATOM 1281 O O . MET A 1 173 ? 8.820 -6.911 -2.235 1.00 98.12 173 MET A O 1
ATOM 1285 N N . SER A 1 174 ? 7.216 -8.414 -1.752 1.00 97.81 174 SER A N 1
ATOM 1286 C CA . SER A 1 174 ? 7.986 -9.543 -2.291 1.00 97.81 174 SER A CA 1
ATOM 1287 C C . SER A 1 174 ? 8.111 -9.404 -3.812 1.00 97.81 174 SER A C 1
ATOM 1289 O O . SER A 1 174 ? 7.270 -8.784 -4.477 1.00 97.81 174 SER A O 1
ATOM 1291 N N . ASN A 1 175 ? 9.155 -9.984 -4.395 1.00 97.81 175 ASN A N 1
ATOM 1292 C CA . ASN A 1 175 ? 9.359 -9.951 -5.839 1.00 97.81 175 ASN A CA 1
ATOM 1293 C C . ASN A 1 175 ? 8.267 -10.715 -6.597 1.00 97.81 175 ASN A C 1
ATOM 1295 O O . ASN A 1 175 ? 7.924 -10.335 -7.716 1.00 97.81 175 ASN A O 1
ATOM 1299 N N . ALA A 1 176 ? 7.697 -11.755 -5.986 1.00 97.44 176 ALA A N 1
ATOM 1300 C CA . ALA A 1 176 ? 6.552 -12.473 -6.532 1.00 97.44 176 ALA A CA 1
ATOM 1301 C C . ALA A 1 176 ? 5.281 -11.603 -6.516 1.00 97.44 176 ALA A C 1
ATOM 1303 O O . ALA A 1 176 ? 4.615 -11.462 -7.544 1.00 97.44 176 ALA A O 1
ATOM 1304 N N . ASP A 1 177 ? 4.976 -10.965 -5.381 1.00 98.25 177 ASP A N 1
ATOM 1305 C CA . ASP A 1 177 ? 3.767 -10.153 -5.216 1.00 98.25 177 ASP A CA 1
ATOM 1306 C C . ASP A 1 177 ? 3.793 -8.888 -6.079 1.00 98.25 177 ASP A C 1
ATOM 1308 O O . ASP A 1 177 ? 2.777 -8.540 -6.680 1.00 98.25 177 ASP A O 1
ATOM 1312 N N . VAL A 1 178 ? 4.938 -8.200 -6.184 1.00 98.50 178 VAL A N 1
ATOM 1313 C CA . VAL A 1 178 ? 5.036 -6.983 -7.010 1.00 98.50 178 VAL A CA 1
ATOM 1314 C C . VAL A 1 178 ? 4.886 -7.299 -8.501 1.00 98.50 178 VAL A C 1
ATOM 1316 O O . VAL A 1 178 ? 4.305 -6.505 -9.241 1.00 98.50 178 VAL A O 1
ATOM 1319 N N . VAL A 1 179 ? 5.350 -8.474 -8.946 1.00 98.38 179 VAL A N 1
ATOM 1320 C CA . VAL A 1 179 ? 5.171 -8.951 -10.324 1.00 98.38 179 VAL A CA 1
ATOM 1321 C C . VAL A 1 179 ? 3.713 -9.351 -10.579 1.00 98.38 179 VAL A C 1
ATOM 1323 O O . VAL A 1 179 ? 3.163 -8.960 -11.608 1.00 98.38 179 VAL A O 1
ATOM 1326 N N . ASP A 1 180 ? 3.046 -10.057 -9.657 1.00 98.56 180 ASP A N 1
ATOM 1327 C CA . ASP A 1 180 ? 1.606 -10.354 -9.770 1.00 98.56 180 ASP A CA 1
ATOM 1328 C C . ASP A 1 180 ? 0.764 -9.066 -9.796 1.00 98.56 180 ASP A C 1
ATOM 1330 O O . ASP A 1 180 ? -0.091 -8.912 -10.673 1.00 98.56 180 ASP A O 1
ATOM 1334 N N . LEU A 1 181 ? 1.051 -8.103 -8.910 1.00 98.44 181 LEU A N 1
ATOM 1335 C CA . LEU A 1 181 ? 0.410 -6.785 -8.906 1.00 98.44 181 LEU A CA 1
ATOM 1336 C C . LEU A 1 181 ? 0.611 -6.080 -10.252 1.00 98.44 181 LEU A C 1
ATOM 1338 O O . LEU A 1 181 ? -0.365 -5.686 -10.887 1.00 98.44 181 LEU A O 1
ATOM 1342 N N . ALA A 1 182 ? 1.851 -5.969 -10.731 1.00 97.62 182 ALA A N 1
ATOM 1343 C CA . ALA A 1 182 ? 2.171 -5.319 -11.999 1.00 97.62 182 ALA A CA 1
ATOM 1344 C C . ALA A 1 182 ? 1.437 -5.953 -13.190 1.00 97.62 182 ALA A C 1
ATOM 1346 O O . ALA A 1 182 ? 0.846 -5.242 -14.004 1.00 97.62 182 ALA A O 1
ATOM 1347 N N . LYS A 1 183 ? 1.388 -7.290 -13.256 1.00 97.12 183 LYS A N 1
ATOM 1348 C CA . LYS A 1 183 ? 0.646 -8.034 -14.287 1.00 97.12 183 LYS A CA 1
ATOM 1349 C C . LYS A 1 183 ? -0.870 -7.838 -14.195 1.00 97.12 183 LYS A C 1
ATOM 1351 O O . LYS A 1 183 ? -1.555 -7.930 -15.213 1.00 97.12 183 LYS A O 1
ATOM 1356 N N . ARG A 1 184 ? -1.432 -7.603 -13.003 1.00 96.88 184 ARG A N 1
ATOM 1357 C CA . ARG A 1 184 ? -2.857 -7.257 -12.830 1.00 96.88 184 ARG A CA 1
ATOM 1358 C C . ARG A 1 184 ? -3.135 -5.829 -13.278 1.00 96.88 184 ARG A C 1
ATOM 1360 O O . ARG A 1 184 ? -4.008 -5.636 -14.117 1.00 96.88 184 ARG A O 1
ATOM 1367 N N . LEU A 1 185 ? -2.367 -4.860 -12.778 1.00 96.00 185 LEU A N 1
ATOM 1368 C CA . LEU A 1 185 ? -2.504 -3.447 -13.143 1.00 96.00 185 LEU A CA 1
ATOM 1369 C C . LEU A 1 185 ? -2.367 -3.254 -14.658 1.00 96.00 185 LEU A C 1
ATOM 1371 O O . LEU A 1 185 ? -3.207 -2.592 -15.261 1.00 96.00 185 LEU A O 1
ATOM 1375 N N . HIS A 1 186 ? -1.381 -3.905 -15.284 1.00 94.00 186 HIS A N 1
ATOM 1376 C CA . HIS A 1 186 ? -1.181 -3.837 -16.727 1.00 94.00 186 HIS A CA 1
ATOM 1377 C C . HIS A 1 186 ? -2.389 -4.364 -17.515 1.00 94.00 186 HIS A C 1
ATOM 1379 O O . HIS A 1 186 ? -2.917 -3.641 -18.351 1.00 94.00 186 HIS A O 1
ATOM 1385 N N . ARG A 1 187 ? -2.892 -5.572 -17.213 1.00 93.50 187 ARG A N 1
ATOM 1386 C CA . ARG A 1 187 ? -4.075 -6.133 -17.900 1.00 93.50 187 ARG A CA 1
ATOM 1387 C C . ARG A 1 187 ? -5.337 -5.288 -17.708 1.00 93.50 187 ARG A C 1
ATOM 1389 O O . ARG A 1 187 ? -6.140 -5.181 -18.624 1.00 93.50 187 ARG A O 1
ATOM 1396 N N . ILE A 1 188 ? -5.508 -4.675 -16.537 1.00 94.06 188 ILE A N 1
ATOM 1397 C CA . ILE A 1 188 ? -6.648 -3.795 -16.248 1.00 94.06 188 ILE A CA 1
ATOM 1398 C C . ILE A 1 188 ? -6.550 -2.474 -17.032 1.00 94.06 188 ILE A C 1
ATOM 1400 O O . ILE A 1 188 ? -7.544 -1.984 -17.564 1.00 94.06 188 ILE A O 1
ATOM 1404 N N . ALA A 1 189 ? -5.358 -1.879 -17.101 1.00 92.62 189 ALA A N 1
ATOM 1405 C CA . ALA A 1 189 ? -5.147 -0.557 -17.687 1.00 92.62 189 ALA A CA 1
ATOM 1406 C C . ALA A 1 189 ? -4.744 -0.565 -19.176 1.00 92.62 189 ALA A C 1
ATOM 1408 O O . ALA A 1 189 ? -4.725 0.494 -19.807 1.00 92.62 189 ALA A O 1
ATOM 1409 N N . ALA A 1 190 ? -4.424 -1.737 -19.726 1.00 87.75 190 ALA A N 1
ATOM 1410 C CA . ALA A 1 190 ? -4.108 -1.996 -21.128 1.00 87.75 190 ALA A CA 1
ATOM 1411 C C . ALA A 1 190 ? -4.674 -3.377 -21.554 1.00 87.75 190 ALA A C 1
ATOM 1413 O O . ALA A 1 190 ? -3.911 -4.306 -21.814 1.00 87.75 190 ALA A O 1
ATOM 1414 N N . PRO A 1 191 ? -6.011 -3.543 -21.631 1.00 80.00 191 PRO A N 1
ATOM 1415 C CA . PRO A 1 191 ? -6.657 -4.848 -21.846 1.00 80.00 191 PRO A CA 1
ATOM 1416 C C . PRO A 1 191 ? -6.399 -5.483 -23.222 1.00 80.00 191 PRO A C 1
ATOM 1418 O O . PRO A 1 191 ? -6.656 -6.669 -23.398 1.00 80.00 191 PRO A O 1
ATOM 1421 N N . HIS A 1 192 ? -5.885 -4.715 -24.187 1.00 83.25 192 HIS A N 1
ATOM 1422 C CA . HIS A 1 192 ? -5.503 -5.190 -25.523 1.00 83.25 192 HIS A CA 1
ATOM 1423 C C . HIS A 1 192 ? -3.987 -5.404 -25.680 1.00 83.25 192 HIS A C 1
ATOM 1425 O O . HIS A 1 192 ? -3.509 -5.593 -26.795 1.00 83.25 192 HIS A O 1
ATOM 1431 N N . ALA A 1 193 ? -3.214 -5.328 -24.592 1.00 81.81 193 ALA A N 1
ATOM 1432 C CA . ALA A 1 193 ? -1.789 -5.622 -24.636 1.00 81.81 193 ALA A CA 1
ATOM 1433 C C . ALA A 1 193 ? -1.533 -7.122 -24.839 1.00 81.81 193 ALA A C 1
ATOM 1435 O O . ALA A 1 193 ? -2.246 -7.969 -24.294 1.00 81.81 193 ALA A O 1
ATOM 1436 N N . ASP A 1 194 ? -0.480 -7.446 -25.590 1.00 88.69 194 ASP A N 1
ATOM 1437 C CA . ASP A 1 194 ? -0.063 -8.829 -25.799 1.00 88.69 194 ASP A CA 1
ATOM 1438 C C . ASP A 1 194 ? 0.328 -9.489 -24.464 1.00 88.69 194 ASP A C 1
ATOM 1440 O O . ASP A 1 194 ? 1.206 -9.028 -23.728 1.00 88.69 194 ASP A O 1
ATOM 1444 N N . SER A 1 195 ? -0.342 -10.599 -24.155 1.00 87.69 195 SER A N 1
ATOM 1445 C CA . SER A 1 195 ? -0.073 -11.378 -22.949 1.00 87.69 195 SER A CA 1
ATOM 1446 C C . SER A 1 195 ? 1.279 -12.088 -23.015 1.00 87.69 195 SER A C 1
ATOM 1448 O O . SER A 1 195 ? 1.934 -12.213 -21.982 1.00 87.69 195 SER A O 1
ATOM 1450 N N . ALA A 1 196 ? 1.743 -12.503 -24.200 1.00 92.25 196 ALA A N 1
ATOM 1451 C CA . ALA A 1 196 ? 3.070 -13.094 -24.354 1.00 92.25 196 ALA A CA 1
ATOM 1452 C C . ALA A 1 196 ? 4.171 -12.058 -24.072 1.00 92.25 196 ALA A C 1
ATOM 1454 O O . ALA A 1 196 ? 5.135 -12.366 -23.363 1.00 92.25 196 ALA A O 1
ATOM 1455 N N . GLU A 1 197 ? 3.994 -10.815 -24.532 1.00 90.88 197 GLU A N 1
ATOM 1456 C CA . GLU A 1 197 ? 4.885 -9.709 -24.180 1.00 90.88 197 GLU A CA 1
ATOM 1457 C C . GLU A 1 197 ? 4.883 -9.408 -22.678 1.00 90.88 197 GLU A C 1
ATOM 1459 O O . GLU A 1 197 ? 5.951 -9.270 -22.080 1.00 90.88 197 GLU A O 1
ATOM 1464 N N . LEU A 1 198 ? 3.714 -9.373 -22.031 1.00 92.31 198 LEU A N 1
ATOM 1465 C CA . LEU A 1 198 ? 3.635 -9.178 -20.581 1.00 92.31 198 LEU A CA 1
ATOM 1466 C C . LEU A 1 198 ? 4.400 -10.268 -19.809 1.00 92.31 198 LEU A C 1
ATOM 1468 O O . LEU A 1 198 ? 5.136 -9.956 -18.870 1.00 92.31 198 LEU A O 1
ATOM 1472 N N . GLU A 1 199 ? 4.280 -11.536 -20.213 1.00 94.19 199 GLU A N 1
ATOM 1473 C CA . GLU A 1 199 ? 5.066 -12.622 -19.616 1.00 94.19 199 GLU A CA 1
ATOM 1474 C C . GLU A 1 199 ? 6.567 -12.500 -19.925 1.00 94.19 199 GLU A C 1
ATOM 1476 O O . GLU A 1 199 ? 7.394 -12.857 -19.084 1.00 94.19 199 GLU A O 1
ATOM 1481 N N . ARG A 1 200 ? 6.954 -11.968 -21.093 1.00 93.69 200 ARG A N 1
ATOM 1482 C CA . ARG A 1 200 ? 8.361 -11.687 -21.430 1.00 93.69 200 ARG A CA 1
ATOM 1483 C C . ARG A 1 200 ? 8.942 -10.585 -20.542 1.00 93.69 200 ARG A C 1
ATOM 1485 O O . ARG A 1 200 ? 10.059 -10.740 -20.051 1.00 93.69 200 ARG A O 1
ATOM 1492 N N . LEU A 1 201 ? 8.189 -9.512 -20.300 1.00 93.19 201 LEU A N 1
ATOM 1493 C CA . LEU A 1 201 ? 8.564 -8.401 -19.415 1.00 93.19 201 LEU A CA 1
ATOM 1494 C C . LEU A 1 201 ? 8.670 -8.836 -17.943 1.00 93.19 201 LEU A C 1
ATOM 1496 O O . LEU A 1 201 ? 9.575 -8.401 -17.230 1.00 93.19 201 LEU A O 1
ATOM 1500 N N . ALA A 1 202 ? 7.786 -9.735 -17.500 1.00 93.75 202 ALA A N 1
ATOM 1501 C CA . ALA A 1 202 ? 7.756 -10.247 -16.131 1.00 93.75 202 ALA A CA 1
ATOM 1502 C C . ALA A 1 202 ? 8.918 -11.202 -15.779 1.00 93.75 202 ALA A C 1
ATOM 1504 O O . ALA A 1 202 ? 9.187 -11.433 -14.592 1.00 93.75 202 ALA A O 1
ATOM 1505 N N . ARG A 1 203 ? 9.645 -11.747 -16.766 1.00 94.31 203 ARG A N 1
ATOM 1506 C CA . ARG A 1 203 ? 10.806 -12.629 -16.531 1.00 94.31 203 ARG A CA 1
ATOM 1507 C C . ARG A 1 203 ? 12.002 -11.866 -15.936 1.00 94.31 203 ARG A C 1
ATOM 1509 O O . ARG A 1 203 ? 12.193 -10.685 -16.247 1.00 94.31 203 ARG A O 1
ATOM 1516 N N . PRO A 1 204 ? 12.827 -12.517 -15.088 1.00 93.94 204 PRO A N 1
ATOM 1517 C CA . PRO A 1 204 ? 14.100 -11.954 -14.646 1.00 93.94 204 PRO A CA 1
ATOM 1518 C C . PRO A 1 204 ? 14.951 -11.529 -15.842 1.00 93.94 204 PRO A C 1
ATOM 1520 O O . PRO A 1 204 ? 15.103 -12.281 -16.803 1.00 93.94 204 PRO A O 1
ATOM 1523 N N . GLY A 1 205 ? 15.505 -10.321 -15.785 1.00 91.06 205 GLY A N 1
ATOM 1524 C CA . GLY A 1 205 ? 16.286 -9.750 -16.874 1.00 91.06 205 GLY A CA 1
ATOM 1525 C C . GLY A 1 205 ? 17.297 -8.729 -16.372 1.00 91.06 205 GLY A C 1
ATOM 1526 O O . GLY A 1 205 ? 17.137 -8.165 -15.294 1.00 91.06 205 GLY A O 1
ATOM 1527 N N . ARG A 1 206 ? 18.338 -8.498 -17.177 1.00 92.31 206 ARG A N 1
ATOM 1528 C CA . ARG A 1 206 ? 19.424 -7.539 -16.895 1.00 92.31 206 ARG A CA 1
ATOM 1529 C C . ARG A 1 206 ? 19.144 -6.118 -17.400 1.00 92.31 206 ARG A C 1
ATOM 1531 O O . ARG A 1 206 ? 19.927 -5.214 -17.143 1.00 92.31 206 ARG A O 1
ATOM 1538 N N . ASN A 1 207 ? 18.040 -5.937 -18.124 1.00 95.00 207 ASN A N 1
ATOM 1539 C CA . ASN A 1 207 ? 17.677 -4.683 -18.774 1.00 95.00 207 ASN A CA 1
ATOM 1540 C C . ASN A 1 207 ? 16.396 -4.137 -18.146 1.00 95.00 207 ASN A C 1
ATOM 1542 O O . ASN A 1 207 ? 15.386 -4.846 -18.107 1.00 95.00 207 ASN A O 1
ATOM 1546 N N . GLU A 1 208 ? 16.438 -2.875 -17.726 1.00 96.25 208 GLU A N 1
ATOM 1547 C CA . GLU A 1 208 ? 15.250 -2.129 -17.321 1.00 96.25 208 GLU A CA 1
ATOM 1548 C C . GLU A 1 208 ? 14.316 -1.938 -18.524 1.00 96.25 208 GLU A C 1
ATOM 1550 O O . GLU A 1 208 ? 14.763 -1.657 -19.640 1.00 96.25 208 GLU A O 1
ATOM 1555 N N . ARG A 1 209 ? 13.007 -2.111 -18.316 1.00 95.31 209 ARG A N 1
ATOM 1556 C CA . ARG A 1 209 ? 11.987 -1.894 -19.352 1.00 95.31 209 ARG A CA 1
ATOM 1557 C C . ARG A 1 209 ? 10.798 -1.138 -18.786 1.00 95.31 209 ARG A C 1
ATOM 1559 O O . ARG A 1 209 ? 10.256 -1.509 -17.750 1.00 95.31 209 ARG A O 1
ATOM 1566 N N . HIS A 1 210 ? 10.376 -0.090 -19.483 1.00 93.94 210 HIS A N 1
ATOM 1567 C CA . HIS A 1 210 ? 9.258 0.755 -19.069 1.00 93.94 210 HIS A CA 1
ATOM 1568 C C . HIS A 1 210 ? 8.011 0.372 -19.855 1.00 93.94 210 HIS A C 1
ATOM 1570 O O . HIS A 1 210 ? 8.047 0.257 -21.078 1.00 93.94 210 HIS A O 1
ATOM 1576 N N . THR A 1 211 ? 6.895 0.208 -19.157 1.00 92.06 211 THR A N 1
ATOM 1577 C CA . THR A 1 211 ? 5.595 -0.086 -19.752 1.00 92.06 211 THR A CA 1
ATOM 1578 C C . THR A 1 211 ? 4.602 0.972 -19.316 1.00 92.06 211 THR A C 1
ATOM 1580 O O . THR A 1 211 ? 4.157 1.021 -18.167 1.00 92.06 211 THR A O 1
ATOM 1583 N N . VAL A 1 212 ? 4.267 1.843 -20.259 1.00 90.38 212 VAL A N 1
ATOM 1584 C CA . VAL A 1 212 ? 3.299 2.917 -20.076 1.00 90.38 212 VAL A CA 1
ATOM 1585 C C . VAL A 1 212 ? 1.894 2.328 -20.189 1.00 90.38 212 VAL A C 1
ATOM 1587 O O . VAL A 1 212 ? 1.558 1.718 -21.200 1.00 90.38 212 VAL A O 1
ATOM 1590 N N . MET A 1 213 ? 1.070 2.492 -19.156 1.00 91.00 213 MET A N 1
ATOM 1591 C CA . MET A 1 213 ? -0.317 2.024 -19.186 1.00 91.00 213 MET A CA 1
ATOM 1592 C C . MET A 1 213 ? -1.200 3.037 -19.928 1.00 91.00 213 MET A C 1
ATOM 1594 O O . MET A 1 213 ? -1.070 4.249 -19.715 1.00 91.00 213 MET A O 1
ATOM 1598 N N . ALA A 1 214 ? -2.100 2.542 -20.786 1.00 91.25 214 ALA A N 1
ATOM 1599 C CA . ALA A 1 214 ? -3.002 3.379 -21.584 1.00 91.25 214 ALA A CA 1
ATOM 1600 C C . ALA A 1 214 ? -3.974 4.184 -20.702 1.00 91.25 214 ALA A C 1
ATOM 1602 O O . ALA A 1 214 ? -4.339 5.314 -21.028 1.00 91.25 214 ALA A O 1
ATOM 1603 N N . ARG A 1 215 ? -4.342 3.617 -19.549 1.00 93.81 215 ARG A N 1
ATOM 1604 C CA . ARG A 1 215 ? -5.153 4.251 -18.505 1.00 93.81 215 ARG A CA 1
ATOM 1605 C C . ARG A 1 215 ? -4.365 4.337 -17.198 1.00 93.81 215 ARG A C 1
ATOM 1607 O O . ARG A 1 215 ? -3.479 3.524 -16.949 1.00 93.81 215 ARG A O 1
ATOM 1614 N N . SER A 1 216 ? -4.698 5.302 -16.350 1.00 95.06 216 SER A N 1
ATOM 1615 C CA . SER A 1 216 ? -4.147 5.387 -14.991 1.00 95.06 216 SER A CA 1
ATOM 1616 C C . SER A 1 216 ? -5.050 4.655 -13.998 1.00 95.06 216 SER A C 1
ATOM 1618 O O . SER A 1 216 ? -6.276 4.736 -14.090 1.00 95.06 216 SER A O 1
ATOM 1620 N N . ILE A 1 217 ? -4.465 3.979 -13.012 1.00 96.31 217 ILE A N 1
ATOM 1621 C CA . ILE A 1 217 ? -5.202 3.371 -11.895 1.00 96.31 217 ILE A CA 1
ATOM 1622 C C . ILE A 1 217 ? -5.057 4.278 -10.671 1.00 96.31 217 ILE A C 1
ATOM 1624 O O . ILE A 1 217 ? -3.953 4.731 -10.359 1.00 96.31 217 ILE A O 1
ATOM 1628 N N . ARG A 1 218 ? -6.170 4.568 -9.982 1.00 97.00 218 ARG A N 1
ATOM 1629 C CA . ARG A 1 218 ? -6.126 5.338 -8.731 1.00 97.00 218 ARG A CA 1
ATOM 1630 C C . ARG A 1 218 ? -5.410 4.534 -7.660 1.00 97.00 218 ARG A C 1
ATOM 1632 O O . ARG A 1 218 ? -5.639 3.336 -7.519 1.00 97.00 218 ARG A O 1
ATOM 1639 N N . MET A 1 219 ? -4.594 5.211 -6.872 1.00 97.31 219 MET A N 1
ATOM 1640 C CA . MET A 1 219 ? -4.016 4.667 -5.658 1.00 97.31 219 MET A CA 1
ATOM 1641 C C . MET A 1 219 ? -4.293 5.607 -4.489 1.00 97.31 219 MET A C 1
ATOM 1643 O O . MET A 1 219 ? -4.332 6.824 -4.661 1.00 97.31 219 MET A O 1
ATOM 1647 N N . ARG A 1 220 ? -4.464 5.052 -3.291 1.00 97.25 220 ARG A N 1
ATOM 1648 C CA . ARG A 1 220 ? -4.700 5.818 -2.069 1.00 97.25 220 ARG A CA 1
ATOM 1649 C C . ARG A 1 220 ? -3.904 5.244 -0.912 1.00 97.25 220 ARG A C 1
ATOM 1651 O O . ARG A 1 220 ? -4.050 4.067 -0.580 1.00 97.25 220 ARG A O 1
ATOM 1658 N N . VAL A 1 221 ? -3.110 6.086 -0.263 1.00 97.69 221 VAL A N 1
ATOM 1659 C CA . VAL A 1 221 ? -2.408 5.745 0.976 1.00 97.69 221 VAL A CA 1
ATOM 1660 C C . VAL A 1 221 ? -3.115 6.417 2.145 1.00 97.69 221 VAL A C 1
ATOM 1662 O O . VAL A 1 221 ? -3.331 7.627 2.151 1.00 97.69 221 VAL A O 1
ATOM 1665 N N . THR A 1 222 ? -3.494 5.618 3.139 1.00 96.06 222 THR A N 1
ATOM 1666 C CA . THR A 1 222 ? -4.294 6.034 4.297 1.00 96.06 222 THR A CA 1
ATOM 1667 C C . THR A 1 222 ? -3.645 5.598 5.605 1.00 96.06 222 THR A C 1
ATOM 1669 O O . THR A 1 222 ? -2.878 4.637 5.638 1.00 96.06 222 THR A O 1
ATOM 1672 N N . TYR A 1 223 ? -3.971 6.295 6.696 1.00 95.69 223 TYR A N 1
ATOM 1673 C CA . TYR A 1 223 ? -3.546 5.939 8.049 1.00 95.69 223 TYR A CA 1
ATOM 1674 C C . TYR A 1 223 ? -4.781 5.749 8.939 1.00 95.69 223 TYR A C 1
ATOM 1676 O O . TYR A 1 223 ? -5.283 6.692 9.547 1.00 95.69 223 TYR A O 1
ATOM 1684 N N . GLN A 1 224 ? -5.320 4.530 8.965 1.00 94.81 224 GLN A N 1
ATOM 1685 C CA . GLN A 1 224 ? -6.529 4.169 9.707 1.00 94.81 224 GLN A CA 1
ATOM 1686 C C . GLN A 1 224 ? -6.201 3.105 10.758 1.00 94.81 224 GLN A C 1
ATOM 1688 O O . GLN A 1 224 ? -5.973 1.945 10.420 1.00 94.81 224 GLN A O 1
ATOM 1693 N N . VAL A 1 225 ? -6.207 3.495 12.038 1.00 95.81 225 VAL A N 1
ATOM 1694 C CA . VAL A 1 225 ? -5.958 2.591 13.185 1.00 95.81 225 VAL A CA 1
ATOM 1695 C C . VAL A 1 225 ? -7.165 1.732 13.582 1.00 95.81 225 VAL A C 1
ATOM 1697 O O . VAL A 1 225 ? -7.022 0.795 14.361 1.00 95.81 225 VAL A O 1
ATOM 1700 N N . ALA A 1 226 ? -8.336 2.012 13.011 1.00 95.50 226 ALA A N 1
ATOM 1701 C CA . ALA A 1 226 ? -9.525 1.170 13.066 1.00 95.50 226 ALA A CA 1
ATOM 1702 C C . ALA A 1 226 ? -10.218 1.203 11.695 1.00 95.50 226 ALA A C 1
ATOM 1704 O O . ALA A 1 226 ? -10.223 2.255 11.048 1.00 95.50 226 ALA A O 1
ATOM 1705 N N . ARG A 1 227 ? -10.770 0.071 11.245 1.00 94.56 227 ARG A N 1
ATOM 1706 C CA . ARG A 1 227 ? -11.538 -0.038 9.993 1.00 94.56 227 ARG A CA 1
ATOM 1707 C C . ARG A 1 227 ? -12.523 -1.202 10.053 1.00 94.56 227 ARG A C 1
ATOM 1709 O O . ARG A 1 227 ? -12.121 -2.320 10.376 1.00 94.56 227 ARG A O 1
ATOM 1716 N N . LEU A 1 228 ? -13.777 -0.960 9.686 1.00 91.88 228 LEU A N 1
ATOM 1717 C CA . LEU A 1 228 ? -14.766 -2.025 9.510 1.00 91.88 228 LEU A CA 1
ATOM 1718 C C . LEU A 1 228 ? -14.529 -2.799 8.196 1.00 91.88 228 LEU A C 1
ATOM 1720 O O . LEU A 1 228 ? -14.208 -2.198 7.167 1.00 91.88 228 LEU A O 1
ATOM 1724 N N . ARG A 1 229 ? -14.701 -4.126 8.218 1.00 89.56 229 ARG A N 1
ATOM 1725 C CA . ARG A 1 229 ? -14.767 -4.995 7.029 1.00 89.56 229 ARG A CA 1
ATOM 1726 C C . ARG A 1 229 ? -15.830 -6.069 7.252 1.00 89.56 229 ARG A C 1
ATOM 1728 O O . ARG A 1 229 ? -15.650 -6.926 8.111 1.00 89.56 229 ARG A O 1
ATOM 1735 N N . GLY A 1 230 ? -16.920 -6.024 6.486 1.00 87.75 230 GLY A N 1
ATOM 1736 C CA . GLY A 1 230 ? -18.080 -6.881 6.744 1.00 87.75 230 GLY A CA 1
ATOM 1737 C C . GLY A 1 230 ? -18.602 -6.666 8.168 1.00 87.75 230 GLY A C 1
ATOM 1738 O O . GLY A 1 230 ? -18.800 -5.530 8.589 1.00 87.75 230 GLY A O 1
ATOM 1739 N N . ASP A 1 231 ? -18.745 -7.755 8.914 1.00 90.69 231 ASP A N 1
ATOM 1740 C CA . ASP A 1 231 ? -19.137 -7.803 10.324 1.00 90.69 231 ASP A CA 1
ATOM 1741 C C . ASP A 1 231 ? -17.956 -7.660 11.307 1.00 90.69 231 ASP A C 1
ATOM 1743 O O . ASP A 1 231 ? -18.150 -7.794 12.515 1.00 90.69 231 ASP A O 1
ATOM 1747 N N . ARG A 1 232 ? -16.723 -7.412 10.831 1.00 94.12 232 ARG A N 1
ATOM 1748 C CA . ARG A 1 232 ? -15.517 -7.379 11.675 1.00 94.12 232 ARG A CA 1
ATOM 1749 C C . ARG A 1 232 ? -14.906 -5.989 11.795 1.00 94.12 232 ARG A C 1
ATOM 1751 O O . ARG A 1 232 ? -14.522 -5.365 10.803 1.00 94.12 232 ARG A O 1
ATOM 1758 N N . LEU A 1 233 ? -14.709 -5.532 13.030 1.00 94.94 233 LEU A N 1
ATOM 1759 C CA . LEU A 1 233 ? -13.875 -4.371 13.323 1.00 94.94 233 LEU A CA 1
ATOM 1760 C C . LEU A 1 233 ? -12.408 -4.806 13.377 1.00 94.94 233 LEU A C 1
ATOM 1762 O O . LEU A 1 233 ? -12.003 -5.558 14.264 1.00 94.94 233 LEU A O 1
ATOM 1766 N N . HIS A 1 234 ? -11.599 -4.297 12.451 1.00 96.00 234 HIS A N 1
ATOM 1767 C CA . HIS A 1 234 ? -10.149 -4.441 12.488 1.00 96.00 234 HIS A CA 1
ATOM 1768 C C . HIS A 1 234 ? -9.521 -3.237 13.187 1.00 96.00 234 HIS A C 1
ATOM 1770 O O . HIS A 1 234 ? -9.873 -2.093 12.893 1.00 96.00 234 HIS A O 1
ATOM 1776 N N . VAL A 1 235 ? -8.557 -3.492 14.067 1.00 96.88 235 VAL A N 1
ATOM 1777 C CA . VAL A 1 235 ? -7.761 -2.473 14.763 1.00 96.88 235 VAL A CA 1
ATOM 1778 C C . VAL A 1 235 ? -6.276 -2.726 14.535 1.00 96.88 235 VAL A C 1
ATOM 1780 O O . VAL A 1 235 ? -5.844 -3.875 14.444 1.00 96.88 235 VAL A O 1
ATOM 1783 N N . TYR A 1 236 ? -5.499 -1.653 14.427 1.00 95.56 236 TYR A N 1
ATOM 1784 C CA . TYR A 1 236 ? -4.125 -1.692 13.928 1.00 95.56 236 TYR A CA 1
ATOM 1785 C C . TYR A 1 236 ? -3.170 -0.881 14.821 1.00 95.56 236 TYR A C 1
ATOM 1787 O O . TYR A 1 236 ? -3.600 0.115 15.413 1.00 95.56 236 TYR A O 1
ATOM 1795 N N . PRO A 1 237 ? -1.883 -1.264 14.909 1.00 93.94 237 PRO A N 1
ATOM 1796 C CA . PRO A 1 237 ? -0.885 -0.549 15.701 1.00 93.94 237 PRO A CA 1
ATOM 1797 C C . PRO A 1 237 ? -0.690 0.893 15.220 1.00 93.94 237 PRO A C 1
ATOM 1799 O O . PRO A 1 237 ? -0.737 1.188 14.025 1.00 93.94 237 PRO A O 1
ATOM 1802 N N . ASN A 1 238 ? -0.391 1.803 16.149 1.00 93.31 238 ASN A N 1
ATOM 1803 C CA . ASN A 1 238 ? -0.009 3.176 15.821 1.00 93.31 238 ASN A CA 1
ATOM 1804 C C . ASN A 1 238 ? 1.470 3.241 15.394 1.00 93.31 238 ASN A C 1
ATOM 1806 O O . ASN A 1 238 ? 2.309 3.783 16.108 1.00 93.31 238 ASN A O 1
ATOM 1810 N N . VAL A 1 239 ? 1.788 2.654 14.237 1.00 93.00 239 VAL A N 1
ATOM 1811 C CA . VAL A 1 239 ? 3.163 2.419 13.754 1.00 93.00 239 VAL A CA 1
ATOM 1812 C C . VAL A 1 239 ? 4.055 3.662 13.661 1.00 93.00 239 VAL A C 1
ATOM 1814 O O . VAL A 1 239 ? 5.274 3.527 13.688 1.00 93.00 239 VAL A O 1
ATOM 1817 N N . TYR A 1 240 ? 3.474 4.861 13.551 1.00 93.69 240 TYR A N 1
ATOM 1818 C CA . TYR A 1 240 ? 4.198 6.137 13.469 1.00 93.69 240 TYR A CA 1
ATOM 1819 C C . TYR A 1 240 ? 4.089 7.000 14.729 1.00 93.69 240 TYR A C 1
ATOM 1821 O O . TYR A 1 240 ? 4.510 8.151 14.695 1.00 93.69 240 TYR A O 1
ATOM 1829 N N . GLY A 1 241 ? 3.486 6.500 15.813 1.00 85.94 241 GLY A N 1
ATOM 1830 C CA . GLY A 1 241 ? 3.318 7.271 17.052 1.00 85.94 241 GLY A CA 1
ATOM 1831 C C . GLY A 1 241 ? 2.498 8.561 16.900 1.00 85.94 241 GLY A C 1
ATOM 1832 O O . GLY A 1 241 ? 2.493 9.383 17.808 1.00 85.94 241 GLY A O 1
ATOM 1833 N N . LYS A 1 242 ? 1.805 8.751 15.766 1.00 82.88 242 LYS A N 1
ATOM 1834 C CA . LYS A 1 242 ? 0.986 9.940 15.487 1.00 82.88 242 LYS A CA 1
ATOM 1835 C C . LYS A 1 242 ? -0.097 10.081 16.546 1.00 82.88 242 LYS A C 1
ATOM 1837 O O . LYS A 1 242 ? -0.681 9.068 16.930 1.00 82.88 242 LYS A O 1
ATOM 1842 N N . ASP A 1 243 ? -0.418 11.306 16.955 1.00 80.50 243 ASP A N 1
ATOM 1843 C CA . ASP A 1 243 ? -1.597 11.507 17.791 1.00 80.50 243 ASP A CA 1
ATOM 1844 C C . ASP A 1 243 ? -2.849 11.139 16.984 1.00 80.50 243 ASP A C 1
ATOM 1846 O O . ASP A 1 243 ? -3.207 11.765 15.984 1.00 80.50 243 ASP A O 1
ATOM 1850 N N . VAL A 1 244 ? -3.455 10.022 17.374 1.00 75.31 244 VAL A N 1
ATOM 1851 C CA . VAL A 1 244 ? -4.643 9.460 16.752 1.00 75.31 244 VAL A CA 1
ATOM 1852 C C . VAL A 1 244 ? -5.620 9.135 17.860 1.00 75.31 244 VAL A C 1
ATOM 1854 O O . VAL A 1 244 ? -5.375 8.269 18.703 1.00 75.31 244 VAL A O 1
ATOM 1857 N N . ALA A 1 245 ? -6.773 9.800 17.825 1.00 87.75 245 ALA A N 1
ATOM 1858 C CA . ALA A 1 245 ? -7.884 9.546 18.728 1.00 87.75 245 ALA A CA 1
ATOM 1859 C C . ALA A 1 245 ? -8.474 8.145 18.464 1.00 87.75 245 ALA A C 1
ATOM 1861 O O . ALA A 1 245 ? -9.504 7.994 17.809 1.00 87.75 245 ALA A O 1
ATOM 1862 N N . PHE A 1 246 ? -7.797 7.100 18.952 1.00 90.81 246 PHE A N 1
ATOM 1863 C CA . PHE A 1 246 ? -8.116 5.692 18.693 1.00 90.81 246 PHE A CA 1
ATOM 1864 C C . PHE A 1 246 ? -9.560 5.357 19.076 1.00 90.81 246 PHE A C 1
ATOM 1866 O O . PHE A 1 246 ? -10.260 4.697 18.314 1.00 90.81 246 PHE A O 1
ATOM 1873 N N . ALA A 1 247 ? -10.029 5.878 20.214 1.00 89.81 247 ALA A N 1
ATOM 1874 C CA . ALA A 1 247 ? -11.413 5.716 20.648 1.00 89.81 247 ALA A CA 1
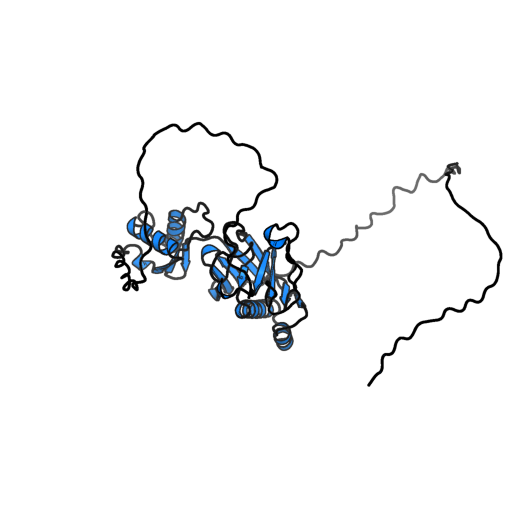ATOM 1875 C C . ALA A 1 247 ? -12.400 6.333 19.643 1.00 89.81 247 ALA A C 1
ATOM 1877 O O . ALA A 1 247 ? -13.340 5.662 19.230 1.00 89.81 247 ALA A O 1
ATOM 1878 N N . SER A 1 248 ? -12.154 7.561 19.177 1.00 91.38 248 SER A N 1
ATOM 1879 C CA . SER A 1 248 ? -12.975 8.223 18.153 1.00 91.38 248 SER A CA 1
ATOM 1880 C C . SER A 1 248 ? -12.902 7.513 16.797 1.00 91.38 248 SER A C 1
ATOM 1882 O O . SER A 1 248 ? -13.891 7.469 16.070 1.00 91.38 248 SER A O 1
ATOM 1884 N N . ALA A 1 249 ? -11.755 6.914 16.457 1.00 93.06 249 ALA A N 1
ATOM 1885 C CA . ALA A 1 249 ? -11.614 6.087 15.265 1.00 93.06 249 ALA A CA 1
ATOM 1886 C C . ALA A 1 249 ? -12.475 4.819 15.358 1.00 93.06 249 ALA A C 1
ATOM 1888 O O . ALA A 1 249 ? -13.257 4.574 14.449 1.00 93.06 249 ALA A O 1
ATOM 1889 N N . VAL A 1 250 ? -12.393 4.074 16.464 1.00 92.75 250 VAL A N 1
ATOM 1890 C CA . VAL A 1 250 ? -13.247 2.907 16.743 1.00 92.75 250 VAL A CA 1
ATOM 1891 C C . VAL A 1 250 ? -14.730 3.285 16.717 1.00 92.75 250 VAL A C 1
ATOM 1893 O O . VAL A 1 250 ? -15.488 2.680 15.962 1.00 92.75 250 VAL A O 1
ATOM 1896 N N . LYS A 1 251 ? -15.139 4.316 17.474 1.00 90.81 251 LYS A N 1
ATOM 1897 C CA . LYS A 1 251 ? -16.538 4.769 17.536 1.00 90.81 251 LYS A CA 1
ATOM 1898 C C . LYS A 1 251 ? -17.068 5.143 16.149 1.00 90.81 251 LYS A C 1
ATOM 1900 O O . LYS A 1 251 ? -18.151 4.713 15.783 1.00 90.81 251 LYS A O 1
ATOM 1905 N N . ARG A 1 252 ? -16.296 5.851 15.319 1.00 92.00 252 ARG A N 1
ATOM 1906 C CA . ARG A 1 252 ? -16.711 6.172 13.942 1.00 92.00 252 ARG A CA 1
ATOM 1907 C C . ARG A 1 252 ? -16.959 4.921 13.089 1.00 92.00 252 ARG A C 1
ATOM 1909 O O . ARG A 1 252 ? -17.920 4.905 12.328 1.00 92.00 252 ARG A O 1
ATOM 1916 N N . GLU A 1 253 ? -16.111 3.897 13.176 1.00 93.50 253 GLU A N 1
ATOM 1917 C CA . GLU A 1 253 ? -16.304 2.665 12.393 1.00 93.50 253 GLU A CA 1
ATOM 1918 C C . GLU A 1 253 ? -17.492 1.832 12.906 1.00 93.50 253 GLU A C 1
ATOM 1920 O O . GLU A 1 253 ? -18.226 1.271 12.098 1.00 93.50 253 GLU A O 1
ATOM 1925 N N . MET A 1 254 ? -17.737 1.806 14.221 1.00 89.31 254 MET A N 1
ATOM 1926 C CA . MET A 1 254 ? -18.920 1.165 14.815 1.00 89.31 254 MET A CA 1
ATOM 1927 C C . MET A 1 254 ? -20.221 1.907 14.461 1.00 89.31 254 MET A C 1
ATOM 1929 O O . MET A 1 254 ? -21.197 1.280 14.058 1.00 89.31 254 MET A O 1
ATOM 1933 N N . ALA A 1 255 ? -20.225 3.243 14.506 1.00 88.25 255 ALA A N 1
ATOM 1934 C CA . ALA A 1 255 ? -21.376 4.057 14.107 1.00 88.25 255 ALA A CA 1
ATOM 1935 C C . ALA A 1 255 ? -21.717 3.888 12.613 1.00 88.25 255 ALA A C 1
ATOM 1937 O O . ALA A 1 255 ? -22.887 3.864 12.241 1.00 88.25 255 ALA A O 1
ATOM 1938 N N . ARG A 1 256 ? -20.711 3.686 11.745 1.00 86.38 256 ARG A N 1
ATOM 1939 C CA . ARG A 1 256 ? -20.920 3.316 10.328 1.00 86.38 256 ARG A CA 1
ATOM 1940 C C . ARG A 1 256 ? -21.602 1.956 10.143 1.00 86.38 256 ARG A C 1
ATOM 1942 O O . ARG A 1 256 ? -22.207 1.748 9.099 1.00 86.38 256 ARG A O 1
ATOM 1949 N N . ALA A 1 257 ? -21.508 1.059 11.124 1.00 86.38 257 ALA A N 1
ATOM 1950 C CA . ALA A 1 257 ? -22.237 -0.208 11.150 1.00 86.38 257 ALA A CA 1
ATOM 1951 C C . ALA A 1 257 ? -23.651 -0.087 11.755 1.00 86.38 257 ALA A C 1
ATOM 1953 O O . ALA A 1 257 ? -24.310 -1.102 11.954 1.00 86.38 257 ALA A O 1
ATOM 1954 N N . GLY A 1 258 ? -24.107 1.127 12.090 1.00 85.31 258 GLY A N 1
ATOM 1955 C CA . GLY A 1 258 ? -25.389 1.354 12.763 1.00 85.31 258 GLY A CA 1
ATOM 1956 C C . GLY A 1 258 ? -25.394 0.997 14.252 1.00 85.31 258 GLY A C 1
ATOM 1957 O O . GLY A 1 258 ? -26.465 0.906 14.843 1.00 85.31 258 GLY A O 1
ATOM 1958 N N . MET A 1 259 ? -24.227 0.784 14.873 1.00 81.94 259 MET A N 1
ATOM 1959 C CA . MET A 1 259 ? -24.151 0.519 16.311 1.00 81.94 259 MET A CA 1
ATOM 1960 C C . MET A 1 259 ? -24.293 1.802 17.126 1.00 81.94 259 MET A C 1
ATOM 1962 O O . MET A 1 259 ? -23.743 2.843 16.757 1.00 81.94 259 MET A O 1
ATOM 1966 N N . ASP A 1 260 ? -24.933 1.695 18.291 1.00 81.12 260 ASP A N 1
ATOM 1967 C CA . ASP A 1 260 ? -24.795 2.706 19.335 1.00 81.12 260 ASP A CA 1
ATOM 1968 C C . ASP A 1 260 ? -23.332 2.747 19.812 1.00 81.12 260 ASP A C 1
ATOM 1970 O O . ASP A 1 260 ? -22.683 1.721 20.033 1.00 81.12 260 ASP A O 1
ATOM 1974 N N . THR A 1 261 ? -22.787 3.956 19.922 1.00 80.75 261 THR A N 1
ATOM 1975 C CA . THR A 1 261 ? -21.402 4.202 20.346 1.00 80.75 261 THR A CA 1
ATOM 1976 C C . THR A 1 261 ? -21.297 5.167 21.518 1.00 80.75 261 THR A C 1
ATOM 1978 O O . THR A 1 261 ? -20.185 5.528 21.926 1.00 80.75 261 THR A O 1
ATOM 1981 N N . THR A 1 262 ? -22.436 5.557 22.091 1.00 76.19 262 THR A N 1
ATOM 1982 C CA . THR A 1 262 ? -22.525 6.387 23.293 1.00 76.19 262 THR A CA 1
ATOM 1983 C C . THR A 1 262 ? -21.787 5.678 24.433 1.00 76.19 262 THR A C 1
ATOM 1985 O O . THR A 1 262 ? -20.831 6.231 24.984 1.00 76.19 262 THR A O 1
ATOM 1988 N N . GLU A 1 263 ? -22.069 4.383 24.618 1.00 66.75 263 GLU A N 1
ATOM 1989 C CA . GLU A 1 263 ? -21.518 3.528 25.678 1.00 66.75 263 GLU A CA 1
ATOM 1990 C C . GLU A 1 263 ? -20.675 2.343 25.162 1.00 66.75 263 GLU A C 1
ATOM 1992 O O . GLU A 1 263 ? -20.888 1.198 25.550 1.00 66.75 263 GLU A O 1
ATOM 1997 N N . VAL A 1 264 ? -19.668 2.572 24.303 1.00 75.44 264 VAL A N 1
ATOM 1998 C CA . VAL A 1 264 ? -18.668 1.509 24.038 1.00 75.44 264 VAL A CA 1
ATOM 1999 C C . VAL A 1 264 ? -17.940 1.187 25.356 1.00 75.44 264 VAL A C 1
ATOM 2001 O O . VAL A 1 264 ? -17.215 2.066 25.838 1.00 75.44 264 VAL A O 1
ATOM 2004 N N . PRO A 1 265 ? -18.074 -0.022 25.946 1.00 81.38 265 PRO A N 1
ATOM 2005 C CA . PRO A 1 265 ? -17.619 -0.255 27.314 1.00 81.38 265 PRO A CA 1
ATOM 2006 C C . PRO A 1 265 ? -16.109 -0.063 27.463 1.00 81.38 265 PRO A C 1
ATOM 2008 O O . PRO A 1 265 ? -15.331 -0.507 26.612 1.00 81.38 265 PRO A O 1
ATOM 2011 N N . SER A 1 266 ? -15.666 0.534 28.574 1.00 84.00 266 SER A N 1
ATOM 2012 C CA . SER A 1 266 ? -14.241 0.805 28.836 1.00 84.00 266 SER A CA 1
ATOM 2013 C C . SER A 1 266 ? -13.369 -0.450 28.714 1.00 84.00 266 SER A C 1
ATOM 2015 O O . SER A 1 266 ? -12.270 -0.392 28.163 1.00 84.00 266 SER A O 1
ATOM 2017 N N . LEU A 1 267 ? -13.890 -1.606 29.145 1.00 84.62 267 LEU A N 1
ATOM 2018 C CA . LEU A 1 267 ? -13.245 -2.909 28.982 1.00 84.62 267 LEU A CA 1
ATOM 2019 C C . LEU A 1 267 ? -13.091 -3.310 27.504 1.00 84.62 267 LEU A C 1
ATOM 2021 O O . LEU A 1 267 ? -12.006 -3.719 27.092 1.00 84.62 267 LEU A O 1
ATOM 2025 N N . ALA A 1 268 ? -14.142 -3.165 26.693 1.00 88.00 268 ALA A N 1
ATOM 2026 C CA . ALA A 1 268 ? -14.082 -3.457 25.262 1.00 88.00 268 ALA A CA 1
ATOM 2027 C C . ALA A 1 268 ? -13.038 -2.563 24.575 1.00 88.00 268 ALA A C 1
ATOM 2029 O O . ALA A 1 268 ? -12.147 -3.061 23.887 1.00 88.00 268 ALA A O 1
ATOM 2030 N N . MET A 1 269 ? -13.061 -1.255 24.855 1.00 90.88 269 MET A N 1
ATOM 2031 C CA . MET A 1 269 ? -12.081 -0.296 24.337 1.00 90.88 269 MET A CA 1
ATOM 2032 C C . MET A 1 269 ? -10.638 -0.635 24.756 1.00 90.88 269 MET A C 1
ATOM 2034 O O . MET A 1 269 ? -9.722 -0.544 23.935 1.00 90.88 269 MET A O 1
ATOM 2038 N N . ALA A 1 270 ? -10.419 -1.070 26.001 1.00 90.31 270 ALA A N 1
ATOM 2039 C CA . ALA A 1 270 ? -9.106 -1.507 26.477 1.00 90.31 270 ALA A CA 1
ATOM 2040 C C . ALA A 1 270 ? -8.585 -2.729 25.699 1.00 90.31 270 ALA A C 1
ATOM 2042 O O . ALA A 1 270 ? -7.410 -2.774 25.333 1.00 90.31 270 ALA A O 1
ATOM 2043 N N . ARG A 1 271 ? -9.457 -3.690 25.371 1.00 90.44 271 ARG A N 1
ATOM 2044 C CA . ARG A 1 271 ? -9.083 -4.903 24.622 1.00 90.44 271 ARG A CA 1
ATOM 2045 C C . ARG A 1 271 ? -8.877 -4.638 23.130 1.00 90.44 271 ARG A C 1
ATOM 2047 O O . ARG A 1 271 ? -7.943 -5.187 22.548 1.00 90.44 271 ARG A O 1
ATOM 2054 N N . LEU A 1 272 ? -9.639 -3.715 22.537 1.00 93.00 272 LEU A N 1
ATOM 2055 C CA . LEU A 1 272 ? -9.357 -3.183 21.197 1.00 93.00 272 LEU A CA 1
ATOM 2056 C C . LEU A 1 272 ? -7.966 -2.520 21.146 1.00 93.00 272 LEU A C 1
ATOM 2058 O O . LEU A 1 272 ? -7.182 -2.799 20.238 1.00 93.00 272 LEU A O 1
ATOM 2062 N N . ARG A 1 273 ? -7.612 -1.701 22.150 1.00 93.00 273 ARG A N 1
ATOM 2063 C CA . ARG A 1 273 ? -6.265 -1.107 22.273 1.00 93.00 273 ARG A CA 1
ATOM 2064 C C . ARG A 1 273 ? -5.174 -2.165 22.462 1.00 93.00 273 ARG A C 1
ATOM 2066 O O . ARG A 1 273 ? -4.128 -2.068 21.827 1.00 93.00 273 ARG A O 1
ATOM 2073 N N . GLN A 1 274 ? -5.413 -3.184 23.287 1.00 92.94 274 GLN A N 1
ATOM 2074 C CA . GLN A 1 274 ? -4.470 -4.283 23.510 1.00 92.94 274 GLN A CA 1
ATOM 2075 C C . GLN A 1 274 ? -4.227 -5.099 22.229 1.00 92.94 274 GLN A C 1
ATOM 2077 O O . GLN A 1 274 ? -3.081 -5.415 21.915 1.00 92.94 274 GLN A O 1
ATOM 2082 N N . GLY A 1 275 ? -5.279 -5.389 21.457 1.00 93.25 275 GLY A N 1
ATOM 2083 C CA . GLY A 1 275 ? -5.172 -6.037 20.148 1.00 93.25 275 GLY A CA 1
ATOM 2084 C C . GLY A 1 275 ? -4.374 -5.199 19.146 1.00 93.25 275 GLY A C 1
ATOM 2085 O O . GLY A 1 275 ? -3.455 -5.709 18.511 1.00 93.25 275 GLY A O 1
ATOM 2086 N N . ALA A 1 276 ? -4.649 -3.892 19.067 1.00 93.81 276 ALA A N 1
ATOM 2087 C CA . ALA A 1 276 ? -3.867 -2.962 18.252 1.00 93.81 276 ALA A CA 1
ATOM 2088 C C . ALA A 1 276 ? -2.377 -2.939 18.649 1.00 93.81 276 ALA A C 1
ATOM 2090 O O . ALA A 1 276 ? -1.510 -3.002 17.780 1.00 93.81 276 ALA A O 1
ATOM 2091 N N . ALA A 1 277 ? -2.069 -2.909 19.950 1.00 91.31 277 ALA A N 1
ATOM 2092 C CA . ALA A 1 277 ? -0.697 -2.900 20.463 1.00 91.31 277 ALA A CA 1
ATOM 2093 C C . ALA A 1 277 ? 0.079 -4.205 20.190 1.00 91.31 277 ALA A C 1
ATOM 2095 O O . ALA A 1 277 ? 1.297 -4.170 20.052 1.00 91.31 277 ALA A O 1
ATOM 2096 N N . ARG A 1 278 ? -0.609 -5.348 20.058 1.00 91.38 278 ARG A N 1
ATOM 2097 C CA . ARG A 1 278 ? -0.015 -6.664 19.736 1.00 91.38 278 ARG A CA 1
ATOM 2098 C C . ARG A 1 278 ? 0.254 -6.885 18.233 1.00 91.38 278 ARG A C 1
ATOM 2100 O O . ARG A 1 278 ? 0.426 -8.022 17.811 1.00 91.38 278 ARG A O 1
ATOM 2107 N N . GLY A 1 279 ? 0.281 -5.821 17.426 1.00 87.88 279 GLY A N 1
ATOM 2108 C CA . GLY A 1 279 ? 0.463 -5.894 15.968 1.00 87.88 279 GLY A CA 1
ATOM 2109 C C . GLY A 1 279 ? -0.839 -5.852 15.160 1.00 87.88 279 GLY A C 1
ATOM 2110 O O . GLY A 1 279 ? -0.794 -5.846 13.933 1.00 87.88 279 GLY A O 1
ATOM 2111 N N . GLY A 1 280 ? -1.991 -5.747 15.827 1.00 93.50 280 GLY A N 1
ATOM 2112 C CA . GLY A 1 280 ? -3.310 -5.653 15.204 1.00 93.50 280 GLY A CA 1
ATOM 2113 C C . GLY A 1 280 ? -4.206 -6.847 15.532 1.00 93.50 280 GLY A C 1
ATOM 2114 O O . GLY A 1 280 ? -3.740 -7.932 15.871 1.00 93.50 280 GLY A O 1
ATOM 2115 N N . ALA A 1 281 ? -5.518 -6.640 15.443 1.00 94.94 281 ALA A N 1
ATOM 2116 C CA . ALA A 1 281 ? -6.523 -7.657 15.743 1.00 94.94 281 ALA A CA 1
ATOM 2117 C C . ALA A 1 281 ? -7.820 -7.421 14.950 1.00 94.94 281 ALA A C 1
ATOM 2119 O O . ALA A 1 281 ? -8.039 -6.339 14.401 1.00 94.94 281 ALA A O 1
ATOM 2120 N N . SER A 1 282 ? -8.696 -8.429 14.905 1.00 95.06 282 SER A N 1
ATOM 2121 C CA . SER A 1 282 ? -10.059 -8.287 14.379 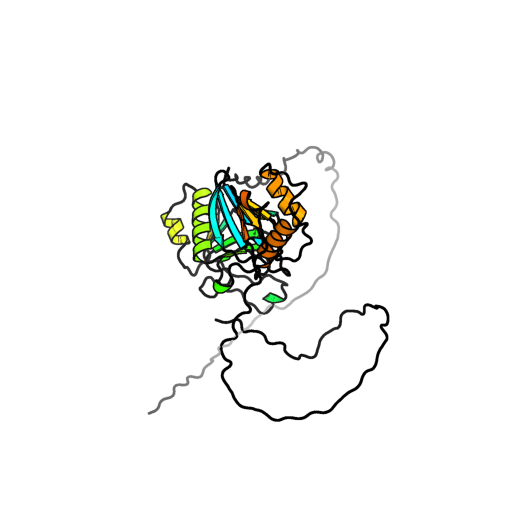1.00 95.06 282 SER A CA 1
ATOM 2122 C C . SER A 1 282 ? -11.075 -8.914 15.326 1.00 95.06 282 SER A C 1
ATOM 2124 O O . SER A 1 282 ? -10.850 -10.014 15.829 1.00 95.06 282 SER A O 1
ATOM 2126 N N . PHE A 1 283 ? -12.199 -8.236 15.523 1.00 93.44 283 PHE A N 1
ATOM 2127 C CA . PHE A 1 283 ? -13.274 -8.632 16.432 1.00 93.44 283 PHE A CA 1
ATOM 2128 C C . PHE A 1 283 ? -14.585 -8.653 15.646 1.00 93.44 283 PHE A C 1
ATOM 2130 O O . PHE A 1 283 ? -14.805 -7.738 14.850 1.00 93.44 283 PHE A O 1
ATOM 2137 N N . ALA A 1 284 ? -15.441 -9.663 15.833 1.00 91.88 284 ALA A N 1
ATOM 2138 C CA . ALA A 1 284 ? -16.793 -9.588 15.279 1.00 91.88 284 ALA A CA 1
ATOM 2139 C C . ALA A 1 284 ? -17.555 -8.488 16.024 1.00 91.88 284 ALA A C 1
ATOM 2141 O O . ALA A 1 284 ? -17.406 -8.353 17.239 1.00 91.88 284 ALA A O 1
ATOM 2142 N N . LEU A 1 285 ? -18.356 -7.692 15.317 1.00 88.00 285 LEU A N 1
ATOM 2143 C CA . LEU A 1 285 ? -19.095 -6.581 15.918 1.00 88.00 285 LEU A CA 1
ATOM 2144 C C . LEU A 1 285 ? -20.000 -7.053 17.066 1.00 88.00 285 LEU A C 1
ATOM 2146 O O . LEU A 1 285 ? -20.026 -6.412 18.115 1.00 88.00 285 LEU A O 1
ATOM 2150 N N . ALA A 1 286 ? -20.665 -8.200 16.896 1.00 86.31 286 ALA A N 1
ATOM 2151 C CA . ALA A 1 286 ? -21.526 -8.811 17.910 1.00 86.31 286 ALA A CA 1
ATOM 2152 C C . ALA A 1 286 ? -20.795 -9.142 19.228 1.00 86.31 286 ALA A C 1
ATOM 2154 O O . ALA A 1 286 ? -21.407 -9.098 20.293 1.00 86.31 286 ALA A O 1
ATOM 2155 N N . ASP A 1 287 ? -19.485 -9.409 19.182 1.00 87.00 287 ASP A N 1
ATOM 2156 C CA . ASP A 1 287 ? -18.697 -9.732 20.376 1.00 87.00 287 ASP A CA 1
ATOM 2157 C C . ASP A 1 287 ? -18.308 -8.482 21.179 1.00 87.00 287 ASP A C 1
ATOM 2159 O O . ASP A 1 287 ? -18.042 -8.590 22.377 1.00 87.00 287 ASP A O 1
ATOM 2163 N N . ILE A 1 288 ? -18.240 -7.300 20.542 1.00 82.69 288 ILE A N 1
ATOM 2164 C CA . ILE A 1 288 ? -17.636 -6.083 21.120 1.00 82.69 288 ILE A CA 1
ATOM 2165 C C . ILE A 1 288 ? -18.259 -5.683 22.472 1.00 82.69 288 ILE A C 1
ATOM 2167 O O . ILE A 1 288 ? -17.483 -5.431 23.400 1.00 82.69 288 ILE A O 1
ATOM 2171 N N . PRO A 1 289 ? -19.597 -5.673 22.658 1.00 76.88 289 PRO A N 1
ATOM 2172 C CA . PRO A 1 289 ? -20.210 -5.379 23.958 1.00 76.88 289 PRO A CA 1
ATOM 2173 C C . PRO A 1 289 ? -19.852 -6.393 25.060 1.00 76.88 289 PRO A C 1
ATOM 2175 O O . PRO A 1 289 ? -19.911 -6.068 26.244 1.00 76.88 289 PRO A O 1
ATOM 2178 N N . HIS A 1 290 ? -19.459 -7.615 24.688 1.00 71.94 290 HIS A N 1
ATOM 2179 C CA . HIS A 1 290 ? -19.315 -8.766 25.584 1.00 71.94 290 HIS A CA 1
ATOM 2180 C C . HIS A 1 290 ? -17.862 -9.232 25.784 1.00 71.94 290 HIS A C 1
ATOM 2182 O O . HIS A 1 290 ? -17.626 -10.313 26.329 1.00 71.94 290 HIS A O 1
ATOM 2188 N N . LEU A 1 291 ? -16.870 -8.427 25.384 1.00 69.88 291 LEU A N 1
ATOM 2189 C CA . LEU A 1 291 ? -15.438 -8.745 25.460 1.00 69.88 291 LEU A CA 1
ATOM 2190 C C . LEU A 1 291 ? -14.893 -8.865 26.911 1.00 69.88 291 LEU A C 1
ATOM 2192 O O . LEU A 1 291 ? -14.085 -8.039 27.336 1.00 69.88 291 LEU A O 1
ATOM 2196 N N . ARG A 1 292 ? -15.241 -9.942 27.636 1.00 54.75 292 ARG A N 1
ATOM 2197 C CA . ARG A 1 292 ? -14.723 -10.330 28.978 1.00 54.75 292 ARG A CA 1
ATOM 2198 C C . ARG A 1 292 ? -13.188 -10.307 29.052 1.00 54.75 292 ARG A C 1
ATOM 2200 O O . ARG A 1 292 ? -12.594 -10.784 28.092 1.00 54.75 292 ARG A O 1
ATOM 2207 N N . PRO A 1 293 ? -12.530 -9.865 30.145 1.00 47.97 293 PRO A N 1
ATOM 2208 C CA . PRO A 1 293 ? -11.067 -9.723 30.199 1.00 47.97 293 PRO A CA 1
ATOM 2209 C C . PRO A 1 293 ? -10.326 -10.988 29.741 1.00 47.97 293 PRO A C 1
ATOM 2211 O O . PRO A 1 293 ? -10.766 -12.101 30.021 1.00 47.97 293 PRO A O 1
ATOM 2214 N N . GLU A 1 294 ? -9.197 -10.833 29.039 1.00 46.16 294 GLU A N 1
ATOM 2215 C CA . GLU A 1 294 ? -8.327 -11.991 28.789 1.00 46.16 294 GLU A CA 1
ATOM 2216 C C . GLU A 1 294 ? -7.740 -12.415 30.145 1.00 46.16 294 GLU A C 1
ATOM 2218 O O . GLU A 1 294 ? -7.249 -11.534 30.862 1.00 46.16 294 GLU A O 1
ATOM 2223 N N . PRO A 1 295 ? -7.806 -13.702 30.537 1.00 46.16 295 PRO A N 1
ATOM 2224 C CA . PRO A 1 295 ? -7.128 -14.151 31.745 1.00 46.16 295 PRO A CA 1
ATOM 2225 C C . PRO A 1 295 ? -5.632 -13.821 31.632 1.00 46.16 295 PRO A C 1
ATOM 2227 O O . PRO A 1 295 ? -5.093 -13.824 30.517 1.00 46.16 295 PRO A O 1
ATOM 2230 N N . PRO A 1 296 ? -4.946 -13.513 32.749 1.00 44.03 296 PRO A N 1
ATOM 2231 C CA . PRO A 1 296 ? -3.518 -13.237 32.710 1.00 44.03 296 PRO A CA 1
ATOM 2232 C C . PRO A 1 296 ? -2.812 -14.409 32.029 1.00 44.03 296 PRO A C 1
ATOM 2234 O O . PRO A 1 296 ? -2.998 -15.564 32.417 1.00 44.03 296 PRO A O 1
ATOM 2237 N N . ARG A 1 297 ? -2.036 -14.113 30.977 1.00 46.38 297 ARG A N 1
ATOM 2238 C CA . ARG A 1 297 ? -1.255 -15.133 30.271 1.00 46.38 297 ARG A CA 1
ATOM 2239 C C . ARG A 1 297 ? -0.404 -15.857 31.325 1.00 46.38 297 ARG A C 1
ATOM 2241 O O . ARG A 1 297 ? 0.268 -15.150 32.083 1.00 46.38 297 ARG A O 1
ATOM 2248 N N . PRO A 1 298 ? -0.415 -17.205 31.393 1.00 44.41 298 PRO A N 1
ATOM 2249 C CA . PRO A 1 298 ? 0.465 -17.919 32.306 1.00 44.41 298 PRO A CA 1
ATOM 2250 C C . PRO A 1 298 ? 1.892 -17.428 32.074 1.00 44.41 298 PRO A C 1
ATOM 2252 O O . PRO A 1 298 ? 2.303 -17.234 30.923 1.00 44.41 298 PRO A O 1
ATOM 2255 N N . ALA A 1 299 ? 2.610 -17.146 33.164 1.00 44.94 299 ALA A N 1
ATOM 2256 C CA . ALA A 1 299 ? 4.002 -16.736 33.073 1.00 44.94 299 ALA A CA 1
ATOM 2257 C C . ALA A 1 299 ? 4.730 -17.769 32.210 1.00 44.94 299 ALA A C 1
ATOM 2259 O O . ALA A 1 299 ? 4.591 -18.965 32.460 1.00 44.94 299 ALA A O 1
ATOM 2260 N N . ALA A 1 300 ? 5.435 -17.311 31.171 1.00 46.12 300 ALA A N 1
ATOM 2261 C CA . ALA A 1 300 ? 6.150 -18.217 30.286 1.00 46.12 300 ALA A CA 1
ATOM 2262 C C . ALA A 1 300 ? 7.067 -19.086 31.148 1.00 46.12 300 ALA A C 1
ATOM 2264 O O . ALA A 1 300 ? 7.939 -18.547 31.838 1.00 46.12 300 ALA A O 1
ATOM 2265 N N . GLU A 1 301 ? 6.824 -20.399 31.143 1.00 39.59 301 GLU A N 1
ATOM 2266 C CA . GLU A 1 301 ? 7.657 -21.345 31.868 1.00 39.59 301 GLU A CA 1
ATOM 2267 C C . GLU A 1 301 ? 9.086 -21.139 31.384 1.00 39.59 301 GLU A C 1
ATOM 2269 O O . GLU A 1 301 ? 9.412 -21.349 30.212 1.00 39.59 301 GLU A O 1
ATOM 2274 N N . ARG A 1 302 ? 9.940 -20.648 32.285 1.00 44.91 302 ARG A N 1
ATOM 2275 C CA . ARG A 1 302 ? 11.367 -20.573 32.013 1.00 44.91 302 ARG A CA 1
ATOM 2276 C C . ARG A 1 302 ? 11.843 -22.015 31.972 1.00 44.91 302 ARG A C 1
ATOM 2278 O O . ARG A 1 302 ? 12.036 -22.620 33.024 1.00 44.91 302 ARG A O 1
ATOM 2285 N N . GLY A 1 303 ? 11.992 -22.552 30.760 1.00 39.00 303 GLY A N 1
ATOM 2286 C CA . GLY A 1 303 ? 12.664 -23.829 30.545 1.00 39.00 303 GLY A CA 1
ATOM 2287 C C . GLY A 1 303 ? 13.992 -23.843 31.311 1.00 39.00 303 GLY A C 1
ATOM 2288 O O . GLY A 1 303 ? 14.613 -22.781 31.456 1.00 39.00 303 GLY A O 1
ATOM 2289 N N . PRO A 1 304 ? 14.399 -24.997 31.865 1.00 39.88 304 PRO A N 1
ATOM 2290 C CA . PRO A 1 304 ? 15.475 -25.058 32.843 1.00 39.88 304 PRO A CA 1
ATOM 2291 C C . PRO A 1 304 ? 16.751 -24.432 32.281 1.00 39.88 304 PRO A C 1
ATOM 2293 O O . PRO A 1 304 ? 17.231 -24.813 31.214 1.00 39.88 304 PRO A O 1
ATOM 2296 N N . ALA A 1 305 ? 17.291 -23.455 33.011 1.00 38.03 305 ALA A N 1
ATOM 2297 C CA . ALA A 1 305 ? 18.549 -22.824 32.653 1.00 38.03 305 ALA A CA 1
ATOM 2298 C C . ALA A 1 305 ? 19.663 -23.879 32.674 1.00 38.03 305 ALA A C 1
ATOM 2300 O O . ALA A 1 305 ? 19.900 -24.518 33.701 1.00 38.03 305 ALA A O 1
ATOM 2301 N N . LEU A 1 306 ? 20.347 -24.053 31.542 1.00 38.75 306 LEU A N 1
ATOM 2302 C CA . LEU A 1 306 ? 21.529 -24.903 31.469 1.00 38.75 306 LEU A CA 1
ATOM 2303 C C . LEU A 1 306 ? 22.624 -24.319 32.372 1.00 38.75 306 LEU A C 1
ATOM 2305 O O . LEU A 1 306 ? 23.035 -23.170 32.215 1.00 38.75 306 LEU A O 1
ATOM 2309 N N . LEU A 1 307 ? 23.071 -25.127 33.333 1.00 36.84 307 LEU A N 1
ATOM 2310 C CA . LEU A 1 307 ? 24.159 -24.802 34.253 1.00 36.84 307 LEU A CA 1
ATOM 2311 C C . LEU A 1 307 ? 25.473 -24.620 33.476 1.00 36.84 307 LEU A C 1
ATOM 2313 O O . LEU A 1 307 ? 25.840 -25.477 32.675 1.00 36.84 307 LEU A O 1
ATOM 2317 N N . GLY A 1 308 ? 26.184 -23.519 33.739 1.00 33.38 308 GLY A N 1
ATOM 2318 C CA . GLY A 1 308 ? 27.317 -23.078 32.915 1.00 33.38 308 GLY A CA 1
ATOM 2319 C C . GLY A 1 308 ? 28.390 -22.267 33.648 1.00 33.38 308 GLY A C 1
ATOM 2320 O O . GLY A 1 308 ? 28.849 -21.266 33.116 1.00 33.38 308 GLY A O 1
ATOM 2321 N N . THR A 1 309 ? 28.822 -22.736 34.828 1.00 34.56 309 THR A N 1
ATOM 2322 C CA . THR A 1 309 ? 30.052 -22.339 35.570 1.00 34.56 309 THR A CA 1
ATOM 2323 C C . THR A 1 309 ? 30.196 -20.886 36.093 1.00 34.56 309 THR A C 1
ATOM 2325 O O . THR A 1 309 ? 29.651 -19.952 35.513 1.00 34.56 309 THR A O 1
ATOM 2328 N N . PRO A 1 310 ? 30.911 -20.668 37.223 1.00 40.19 310 PRO A N 1
ATOM 2329 C CA . PRO A 1 310 ? 30.992 -19.363 37.887 1.00 40.19 310 PRO A CA 1
ATOM 2330 C C . PRO A 1 310 ? 32.249 -18.554 37.524 1.00 40.19 310 PRO A C 1
ATOM 2332 O O . PRO A 1 310 ? 33.307 -19.118 37.250 1.00 40.19 310 PRO A O 1
ATOM 2335 N N . ALA A 1 311 ? 32.164 -17.229 37.673 1.00 34.94 311 ALA A N 1
ATOM 2336 C CA . ALA A 1 311 ? 33.324 -16.345 37.770 1.00 34.94 311 ALA A CA 1
ATOM 2337 C C . ALA A 1 311 ? 33.214 -15.432 39.006 1.00 34.94 311 ALA A C 1
ATOM 2339 O O . ALA A 1 311 ? 32.223 -14.733 39.208 1.00 34.94 311 ALA A O 1
ATOM 2340 N N . VAL A 1 312 ? 34.266 -15.475 39.823 1.00 34.06 312 VAL A N 1
ATOM 2341 C CA . VAL A 1 312 ? 34.609 -14.549 40.919 1.00 34.06 312 VAL A CA 1
ATOM 2342 C C . VAL A 1 312 ? 34.646 -13.104 40.372 1.00 34.06 312 VAL A C 1
ATOM 2344 O O . VAL A 1 312 ? 35.052 -12.913 39.233 1.00 34.06 312 VAL A O 1
ATOM 2347 N N . GLY A 1 313 ? 34.279 -12.022 41.065 1.00 29.00 313 GLY A N 1
ATOM 2348 C CA . GLY A 1 313 ? 33.878 -11.832 42.460 1.00 29.00 313 GLY A CA 1
ATOM 2349 C C . GLY A 1 313 ? 34.622 -10.630 43.066 1.00 29.00 313 GLY A C 1
ATOM 2350 O O . GLY A 1 313 ? 35.822 -10.722 43.293 1.00 29.00 313 GLY A O 1
ATOM 2351 N N . ALA A 1 314 ? 33.927 -9.518 43.330 1.00 31.48 314 ALA A N 1
ATOM 2352 C CA . ALA A 1 314 ? 34.391 -8.410 44.177 1.00 31.48 314 ALA A CA 1
ATOM 2353 C C . ALA A 1 314 ? 33.217 -7.470 44.510 1.00 31.48 314 ALA A C 1
ATOM 2355 O O . ALA A 1 314 ? 32.481 -7.055 43.618 1.00 31.48 314 ALA A O 1
ATOM 2356 N N . ALA A 1 315 ? 33.056 -7.118 45.785 1.00 29.44 315 ALA A N 1
ATOM 2357 C CA . ALA A 1 315 ? 32.138 -6.076 46.246 1.00 29.44 315 ALA A CA 1
ATOM 2358 C C . ALA A 1 315 ? 32.926 -4.821 46.648 1.00 29.44 315 ALA A C 1
ATOM 2360 O O . ALA A 1 315 ? 34.086 -4.949 47.028 1.00 29.44 315 ALA A O 1
ATOM 2361 N N . THR A 1 316 ? 32.292 -3.643 46.648 1.00 30.59 316 THR A N 1
ATOM 2362 C CA . THR A 1 316 ? 32.448 -2.556 47.649 1.00 30.59 316 THR A CA 1
ATOM 2363 C C . THR A 1 316 ? 31.223 -1.620 47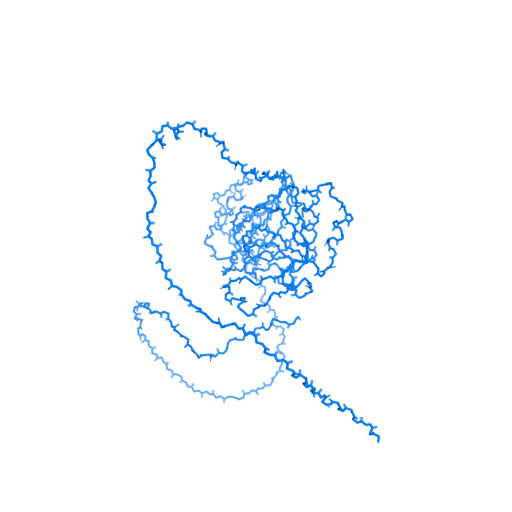.531 1.00 30.59 316 THR A C 1
ATOM 2365 O O . THR A 1 316 ? 30.442 -1.743 46.588 1.00 30.59 316 THR A O 1
ATOM 2368 N N . ALA A 1 317 ? 30.973 -0.782 48.540 1.00 28.42 317 ALA A N 1
ATOM 2369 C CA . ALA A 1 317 ? 29.644 -0.309 48.924 1.00 28.42 317 ALA A CA 1
ATOM 2370 C C . ALA A 1 317 ? 29.369 1.203 48.719 1.00 28.42 317 ALA A C 1
ATOM 2372 O O . ALA A 1 317 ? 30.295 1.994 48.612 1.00 28.42 317 ALA A O 1
ATOM 2373 N N . LEU A 1 318 ? 28.070 1.549 48.782 1.00 29.77 318 LEU A N 1
ATOM 2374 C CA . LEU A 1 318 ? 27.447 2.769 49.350 1.00 29.77 318 LEU A CA 1
ATOM 2375 C C . LEU A 1 318 ? 27.959 4.180 48.969 1.00 29.77 318 LEU A C 1
ATOM 2377 O O . LEU A 1 318 ? 29.052 4.566 49.362 1.00 29.77 318 LEU A O 1
ATOM 2381 N N . ALA A 1 319 ? 27.044 5.031 48.471 1.00 29.38 319 ALA A N 1
ATOM 2382 C CA . ALA A 1 319 ? 26.605 6.261 49.171 1.00 29.38 319 ALA A CA 1
ATOM 2383 C C . ALA A 1 319 ? 25.395 6.941 48.482 1.00 29.38 319 ALA A C 1
ATOM 2385 O O . ALA A 1 319 ? 25.275 6.920 47.260 1.00 29.38 319 ALA A O 1
ATOM 2386 N N . ASN A 1 320 ? 24.521 7.576 49.276 1.00 31.41 320 ASN A N 1
ATOM 2387 C CA . ASN A 1 320 ? 23.455 8.484 48.819 1.00 31.41 320 ASN A CA 1
ATOM 2388 C C . ASN A 1 320 ? 23.971 9.930 48.707 1.00 31.41 320 ASN A C 1
ATOM 2390 O O . ASN A 1 320 ? 24.732 10.359 49.572 1.00 31.41 320 ASN A O 1
ATOM 2394 N N . ALA A 1 321 ? 23.425 10.712 47.771 1.00 30.05 321 ALA A N 1
ATOM 2395 C CA . ALA A 1 321 ? 23.264 12.166 47.900 1.00 30.05 321 ALA A CA 1
ATOM 2396 C C . ALA A 1 321 ? 22.129 12.657 46.978 1.00 30.05 321 ALA A C 1
ATOM 2398 O O . ALA A 1 321 ? 21.934 12.100 45.898 1.00 30.05 321 ALA A O 1
ATOM 2399 N N . SER A 1 322 ? 21.390 13.684 47.405 1.00 29.20 322 SER A N 1
ATOM 2400 C CA . SER A 1 322 ? 20.220 14.226 46.696 1.00 29.20 322 SER A CA 1
ATOM 2401 C C . SER A 1 322 ? 20.446 15.662 46.209 1.00 29.20 322 SER A C 1
ATOM 2403 O O . SER A 1 322 ? 21.123 16.430 46.884 1.00 29.20 322 SER A O 1
ATOM 2405 N N . GLU A 1 323 ? 19.742 16.016 45.124 1.00 30.80 323 GLU A N 1
ATOM 2406 C CA . GLU A 1 323 ? 19.433 17.381 44.638 1.00 30.80 323 GLU A CA 1
ATOM 2407 C C . GLU A 1 323 ? 20.587 18.241 44.059 1.00 30.80 323 GLU A C 1
ATOM 2409 O O . GLU A 1 323 ? 21.756 17.965 44.325 1.00 30.80 323 GLU A O 1
ATOM 2414 N N . PRO A 1 324 ? 20.296 19.315 43.279 1.00 33.00 324 PRO A N 1
ATOM 2415 C CA . PRO A 1 324 ? 19.015 19.740 42.687 1.00 33.00 324 PRO A CA 1
ATOM 2416 C C . PRO A 1 324 ? 19.024 19.797 41.138 1.00 33.00 324 PRO A C 1
ATOM 2418 O O . PRO A 1 324 ? 20.061 19.685 40.488 1.00 33.00 324 PRO A O 1
ATOM 2421 N N . VAL A 1 325 ? 17.853 20.031 40.532 1.00 38.59 325 VAL A N 1
ATOM 2422 C CA . VAL A 1 325 ? 17.696 20.287 39.084 1.00 38.59 325 VAL A CA 1
ATOM 2423 C C . VAL A 1 325 ? 17.846 21.787 38.776 1.00 38.59 325 VAL A C 1
ATOM 2425 O O . VAL A 1 325 ? 17.045 22.572 39.286 1.00 38.59 325 VAL A O 1
ATOM 2428 N N . PRO A 1 326 ? 18.785 22.212 37.908 1.00 37.75 326 PRO A N 1
ATOM 2429 C CA . PRO A 1 326 ? 18.772 23.540 37.298 1.00 37.75 326 PRO A CA 1
ATOM 2430 C C . PRO A 1 326 ? 17.970 23.561 35.982 1.00 37.75 326 PRO A C 1
ATOM 2432 O O . PRO A 1 326 ? 17.777 22.540 35.322 1.00 37.75 326 PRO A O 1
ATOM 2435 N N . ALA A 1 327 ? 17.479 24.747 35.615 1.00 31.19 327 ALA A N 1
ATOM 2436 C CA . ALA A 1 327 ? 16.553 24.954 34.502 1.00 31.19 327 ALA A CA 1
ATOM 2437 C C . ALA A 1 327 ? 17.180 24.768 33.105 1.00 31.19 327 ALA A C 1
ATOM 2439 O O . ALA A 1 327 ? 18.392 24.847 32.918 1.00 31.19 327 ALA A O 1
ATOM 2440 N N . ALA A 1 328 ? 16.313 24.563 32.110 1.00 43.12 328 ALA A N 1
ATOM 2441 C CA . ALA A 1 328 ? 16.695 24.352 30.720 1.00 43.12 328 ALA A CA 1
ATOM 2442 C C . ALA A 1 328 ? 17.413 25.563 30.093 1.00 43.12 328 ALA A C 1
ATOM 2444 O O . ALA A 1 328 ? 16.912 26.687 30.121 1.00 43.12 328 ALA A O 1
ATOM 2445 N N . GLN A 1 329 ? 18.527 25.283 29.419 1.00 30.14 329 GLN A N 1
ATOM 2446 C CA . GLN A 1 329 ? 19.085 26.097 28.342 1.00 30.14 329 GLN A CA 1
ATOM 2447 C C . GLN A 1 329 ? 19.377 25.166 27.162 1.00 30.14 329 GLN A C 1
ATOM 2449 O O . GLN A 1 329 ? 19.979 24.110 27.351 1.00 30.14 329 GLN A O 1
ATOM 2454 N N . GLU A 1 330 ? 18.960 25.546 25.954 1.00 44.78 330 GLU A N 1
ATOM 2455 C CA . GLU A 1 330 ? 19.489 24.948 24.724 1.00 44.78 330 GLU A CA 1
ATOM 2456 C C . GLU A 1 330 ? 20.921 25.451 24.486 1.00 44.78 330 GLU A C 1
ATOM 2458 O O . GLU A 1 330 ? 21.153 26.662 24.548 1.00 44.78 330 GLU A O 1
ATOM 2463 N N . PRO A 1 331 ? 21.865 24.568 24.124 1.00 33.81 331 PRO A N 1
ATOM 2464 C CA . PRO A 1 331 ? 23.073 24.969 23.426 1.00 33.81 331 PRO A CA 1
ATOM 2465 C C . PRO A 1 331 ? 23.153 24.373 22.013 1.00 33.81 331 PRO A C 1
ATOM 2467 O O . PRO A 1 331 ? 22.697 23.268 21.727 1.00 33.81 331 PRO A O 1
ATOM 2470 N N . ALA A 1 332 ? 23.774 25.163 21.141 1.00 32.50 332 ALA A N 1
ATOM 2471 C CA . ALA A 1 332 ? 23.971 24.957 19.713 1.00 32.50 332 ALA A CA 1
ATOM 2472 C C . ALA A 1 332 ? 24.537 23.585 19.282 1.00 32.50 332 ALA A C 1
ATOM 2474 O O . ALA A 1 332 ? 25.199 22.873 20.035 1.00 32.50 332 ALA A O 1
ATOM 2475 N N . ALA A 1 333 ? 24.333 23.272 17.998 1.00 41.00 333 ALA A N 1
ATOM 2476 C CA . ALA A 1 333 ? 24.864 22.082 17.341 1.00 41.00 333 ALA A CA 1
ATOM 2477 C C . ALA A 1 333 ? 26.405 21.980 17.442 1.00 41.00 333 ALA A C 1
ATOM 2479 O O . ALA A 1 333 ? 27.094 22.944 17.095 1.00 41.00 333 ALA A O 1
ATOM 2480 N N . PRO A 1 334 ? 26.962 20.819 17.836 1.00 35.19 334 PRO A N 1
ATOM 2481 C CA . PRO A 1 334 ? 28.399 20.586 17.811 1.00 35.19 334 PRO A CA 1
ATOM 2482 C C . PRO A 1 334 ? 28.887 20.150 16.422 1.00 35.19 334 PRO A C 1
ATOM 2484 O O . PRO A 1 334 ? 28.220 19.403 15.702 1.00 35.19 334 PRO A O 1
ATOM 2487 N N . ALA A 1 335 ? 30.090 20.607 16.079 1.00 32.94 335 ALA A N 1
ATOM 2488 C CA . ALA A 1 335 ? 30.874 20.094 14.964 1.00 32.94 335 ALA A CA 1
ATOM 2489 C C . ALA A 1 335 ? 31.588 18.771 15.328 1.00 32.94 335 ALA A C 1
ATOM 2491 O O . ALA A 1 335 ? 31.474 18.255 16.437 1.00 32.94 335 ALA A O 1
ATOM 2492 N N . ASP A 1 336 ? 32.299 18.228 14.345 1.00 35.38 336 ASP A N 1
ATOM 2493 C CA . ASP A 1 336 ? 32.844 16.869 14.272 1.00 35.38 336 ASP A CA 1
ATOM 2494 C C . ASP A 1 336 ? 33.882 16.498 15.362 1.00 35.38 336 ASP A C 1
ATOM 2496 O O . ASP A 1 336 ? 34.823 17.258 15.601 1.00 35.38 336 ASP A O 1
ATOM 2500 N N . SER A 1 337 ? 33.743 15.305 15.969 1.00 32.53 337 SER A N 1
ATOM 2501 C CA . SER A 1 337 ? 34.789 14.258 16.135 1.00 32.53 337 SER A CA 1
ATOM 2502 C C . SER A 1 337 ? 34.604 13.342 17.374 1.00 32.53 337 SER A C 1
ATOM 2504 O O . SER A 1 337 ? 33.898 13.676 18.320 1.00 32.53 337 SER A O 1
ATOM 2506 N N . ALA A 1 338 ? 35.297 12.188 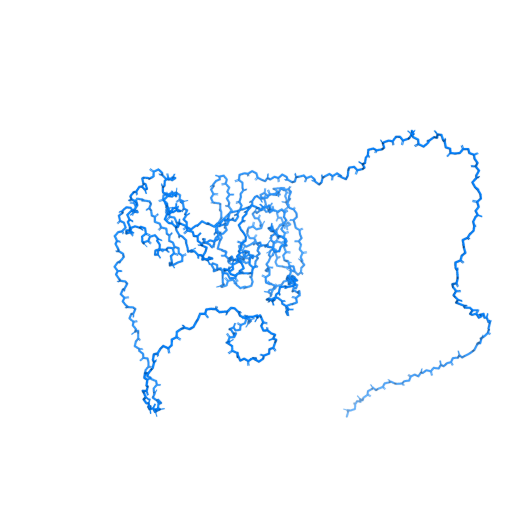17.358 1.00 31.83 338 ALA A N 1
ATOM 2507 C CA . ALA A 1 338 ? 35.482 11.194 18.441 1.00 31.83 338 ALA A CA 1
ATOM 2508 C C . ALA A 1 338 ? 34.394 10.107 18.667 1.00 31.83 338 ALA A C 1
ATOM 2510 O O . ALA A 1 338 ? 33.707 10.024 19.681 1.00 31.83 338 ALA A O 1
ATOM 2511 N N . THR A 1 339 ? 34.373 9.183 17.708 1.00 34.69 339 THR A N 1
ATOM 2512 C CA . THR A 1 339 ? 33.956 7.767 17.728 1.00 34.69 339 THR A CA 1
ATOM 2513 C C . THR A 1 339 ? 34.068 6.984 19.059 1.00 34.69 339 THR A C 1
ATOM 2515 O O . THR A 1 339 ? 35.167 6.823 19.583 1.00 34.69 339 THR A O 1
ATOM 2518 N N . VAL A 1 340 ? 32.982 6.307 19.468 1.00 30.77 340 VAL A N 1
ATOM 2519 C CA . VAL A 1 340 ? 32.967 4.983 20.152 1.00 30.77 340 VAL A CA 1
ATOM 2520 C C . VAL A 1 340 ? 31.732 4.214 19.626 1.00 30.77 340 VAL A C 1
ATOM 2522 O O . VAL A 1 340 ? 30.682 4.840 19.465 1.00 30.77 340 VAL A O 1
ATOM 2525 N N . PRO A 1 341 ? 31.814 2.911 19.277 1.00 30.30 341 PRO A N 1
ATOM 2526 C CA . PRO A 1 341 ? 30.796 2.269 18.442 1.00 30.30 341 PRO A CA 1
ATOM 2527 C C . PRO A 1 341 ? 29.592 1.726 19.225 1.00 30.30 341 PRO A C 1
ATOM 2529 O O . PRO A 1 341 ? 29.737 1.112 20.281 1.00 30.30 341 PRO A O 1
ATOM 2532 N N . LEU A 1 342 ? 28.404 1.850 18.630 1.00 32.16 342 LEU A N 1
ATOM 2533 C CA . LEU A 1 342 ? 27.236 1.025 18.942 1.00 32.16 342 LEU A CA 1
ATOM 2534 C C . LEU A 1 342 ? 27.015 0.065 17.774 1.00 32.16 342 LEU A C 1
ATOM 2536 O O . LEU A 1 342 ? 27.003 0.499 16.626 1.00 32.16 342 LEU A O 1
ATOM 2540 N N . ALA A 1 343 ? 26.894 -1.226 18.086 1.00 31.30 343 ALA A N 1
ATOM 2541 C CA . ALA A 1 343 ? 26.981 -2.310 17.115 1.00 31.30 343 ALA A CA 1
ATOM 2542 C C . ALA A 1 343 ? 26.006 -2.148 15.937 1.00 31.30 343 ALA A C 1
ATOM 2544 O O . ALA A 1 343 ? 24.785 -2.233 16.098 1.00 31.30 343 ALA A O 1
ATOM 2545 N N . GLU A 1 344 ? 26.570 -1.977 14.743 1.00 31.77 344 GLU A N 1
ATOM 2546 C CA . GLU A 1 344 ? 25.869 -2.251 13.497 1.00 31.77 344 GLU A CA 1
ATOM 2547 C C . GLU A 1 344 ? 25.607 -3.763 13.446 1.00 31.77 344 GLU A C 1
ATOM 2549 O O . GLU A 1 344 ? 26.529 -4.567 13.542 1.00 31.77 344 GLU A O 1
ATOM 2554 N N . ALA A 1 345 ? 24.337 -4.161 13.360 1.00 36.06 345 ALA A N 1
ATOM 2555 C CA . ALA A 1 345 ? 23.991 -5.532 13.011 1.00 36.06 345 ALA A CA 1
ATOM 2556 C C . ALA A 1 345 ? 24.097 -5.643 11.486 1.00 36.06 345 ALA A C 1
ATOM 2558 O O . ALA A 1 345 ? 23.277 -5.045 10.782 1.00 36.06 345 ALA A O 1
ATOM 2559 N N . ASP A 1 346 ? 25.134 -6.342 11.021 1.00 33.25 346 ASP A N 1
ATOM 2560 C CA . ASP A 1 346 ? 25.588 -6.356 9.629 1.00 33.25 346 ASP A CA 1
ATOM 2561 C C . ASP A 1 346 ? 24.482 -6.625 8.591 1.00 33.25 346 ASP A C 1
ATOM 2563 O O . ASP A 1 346 ? 23.576 -7.441 8.775 1.00 33.25 346 ASP A O 1
ATOM 2567 N N . ASP A 1 347 ? 24.596 -5.914 7.468 1.00 46.28 347 ASP A N 1
ATOM 2568 C CA . ASP A 1 347 ? 23.669 -5.891 6.331 1.00 46.28 347 ASP A CA 1
ATOM 2569 C C . ASP A 1 347 ? 24.366 -6.473 5.085 1.00 46.28 347 ASP A C 1
ATOM 2571 O O . ASP A 1 347 ? 24.671 -5.703 4.186 1.00 46.28 347 ASP A O 1
ATOM 2575 N N . GLU A 1 348 ? 24.662 -7.786 5.045 1.00 36.22 348 GLU A N 1
ATOM 2576 C CA . GLU A 1 348 ? 24.871 -8.652 3.847 1.00 36.22 348 GLU A CA 1
ATOM 2577 C C . GLU A 1 348 ? 25.153 -10.122 4.270 1.00 36.22 348 GLU A C 1
ATOM 2579 O O . GLU A 1 348 ? 25.775 -10.330 5.314 1.00 36.22 348 GLU A O 1
ATOM 2584 N N . PRO A 1 349 ? 24.867 -11.148 3.436 1.00 48.72 349 PRO A N 1
ATOM 2585 C CA . PRO A 1 349 ? 23.817 -11.278 2.418 1.00 48.72 349 PRO A CA 1
ATOM 2586 C C . PRO A 1 349 ? 22.712 -12.301 2.785 1.00 48.72 349 PRO A C 1
ATOM 2588 O O . PRO A 1 349 ? 23.003 -13.305 3.474 1.00 48.72 349 PRO A O 1
#

pLDDT: mean 73.71, std 26.37, range [27.88, 98.56]

Sequence (349 aa):
MWSRARSLGLLLLSTASLSTGLSGCDAAAETAANGLRPGAVADIERRDSAPADTVPAKPKRQIVPDVEVVVNIPSGRLELMAGGSVVKSYPVSVGSARYATPVGGYLLATVIWNPWWNPPPGSGWARNRKPEPPGPRNPMGRVKLHMDELIYIHGTTSEGRLGAPASHGCIRMSNADVVDLAKRLHRIAAPHADSAELERLARPGRNERHTVMARSIRMRVTYQVARLRGDRLHVYPNVYGKDVAFASAVKREMARAGMDTTEVPSLAMARLRQGAARGGASFALADIPHLRPEPPRPAAERGPALLGTPAVGAATALANASEPVPAAQEPAAPADSATVPLAEADDEP

InterPro domains:
  IPR005490 L,D-transpeptidase catalytic domain [PF03734] (68-185)
  IPR005490 L,D-transpeptidase catalytic domain [PS52029] (67-201)
  IPR005490 L,D-transpeptidase catalytic domain [cd16913] (69-185)
  IPR038063 L,D-transpeptidase catalytic domain-like [G3DSA:2.40.440.10] (63-189)
  IPR038063 L,D-transpeptidase catalytic domain-like [SSF141523] (65-184)
  IPR050979 Bacterial L,D-transpeptidase [PTHR30582] (35-184)